Protein AF-0000000079771170 (afdb_homodimer)

Foldseek 3Di:
DWFAQWDWDKDKDWDAEPQVHQKIKIKMKTATDGDPDQLPWKWKDWFLDIGTWDADRVRRMIMDMDMDGLVVDAFDKTKIFMAGPVLVVVSVVCVVVVHGSVPGDGNDIDMDGDHGYDDDPPCPPVNVVVVVVVVVVVVVVVVVVVVPPPPPPPPPPPDDDDDDPPPPD/DWFAQWDWDKDKDWDAECQVHQKIKIKMKTATDGDPDQLPWKWKDWFLDIWTWDADRVRRMIMDMDMDGLVVDAFDKTKIFMAGPVLVVVSVVCVVVVHGSVPGDGNDIDMDGDHGYDDDPPCPPVNVVVVVVVVVVVVVVVVVVVVPPPPPPPDDDPDDDDDDDPPPD

Nearest PDB structures (foldseek):
  8b5l-assembly1_K  TM=7.580E-01  e=1.493E-13  Oryctolagus cuniculus
  8b6l-assembly1_H  TM=8.144E-01  e=1.435E-12  Homo sapiens
  4xed-assembly1_A  TM=4.517E-01  e=4.209E-02  Thermoplasmatales archaeon SCGC AB-540-F20
  6weq-assembly2_K  TM=5.130E-01  e=6.363E-01  Mus musculus
  6s6z-assembly1_A  TM=4.550E-01  e=1.255E+00  Thermotoga maritima MSB8

Secondary structure (DSSP, 8-state):
----S-EEEEEEEE--B-SS-SEEEEEEEEEEE-SSS----EEEEETTEEEEEEEETTTTEEEEEEEEEGGGS-SEEEEEEEE-HHHHHHHHHHHHTT--GGGSPPSEEEEEEE---B---SS-HHHHHHHHHHHHHHHHHHHHHHHS----------S----------/----S-EEEEEEEE--B-SS-SEEEEEEEEEEE-SSS----EEEEETTEEEEEEEETTTTEEEEEEEEEGGGS-SEEEEEEEE-HHHHHHHHHHHHTT--GGGSPPSEEEEEEE---B---SS-HHHHHHHHHHHHHHHHHHHHHHHS----------S----------

Organism: Taenia asiatica (NCBI:txid60517)

Sequence (338 aa):
YGCDNPTVQSRYYTSTDSLLSSKTVFIVEGRATCKNDELSELYAVLGDKIVPASRNLETDEFQVTFSDDHKKLPKGYYSIRFYDDMGYLSLRKAQSQGQSLDGVKSVFTVDVYHPGVWFSPLIHSETVALLAAALIGFGAVLTKNNHFERPYRCVEPSRCGQNLFALCVYGCDNPTVQSRYYTSTDSLLSSKTVFIVEGRATCKNDELSELYAVLGDKIVPASRNLETDEFQVTFSDDHKKLPKGYYSIRFYDDMGYLSLRKAQSQGQSLDGVKSVFTVDVYHPGVWFSPLIHSETVALLAAALIGFGAVLTKNNHFERPYRCVEPSRCGQNLFALCV

Solvent-accessible surface area (backbone atoms only — not comparable to full-atom values): 19991 Å² total; per-residue (Å²): 133,79,56,74,73,50,55,71,48,63,47,73,48,64,56,38,64,43,76,89,36,72,50,32,42,39,38,42,37,38,36,50,45,33,94,90,33,78,72,74,51,41,33,34,32,53,85,92,44,78,43,74,32,49,65,38,82,88,76,31,30,38,36,37,78,47,74,43,46,42,85,79,57,54,56,44,80,44,66,40,34,28,22,39,68,66,41,44,52,52,44,52,53,29,55,74,70,72,43,72,62,84,78,60,76,58,45,49,72,47,79,42,62,35,89,34,68,49,83,62,71,86,62,43,68,64,52,51,51,50,49,49,51,51,48,53,52,50,49,56,54,54,58,57,59,61,67,64,67,62,78,74,72,73,66,76,80,65,81,84,75,89,87,83,83,76,75,84,120,132,78,57,74,72,48,55,71,49,64,47,73,48,64,55,37,65,44,77,87,35,72,51,33,40,39,37,41,39,38,36,50,45,32,95,90,33,77,72,74,50,41,33,34,32,53,86,89,46,77,42,73,32,48,65,39,82,88,75,31,29,39,36,37,76,48,74,44,47,42,85,78,57,54,56,44,80,42,66,38,34,27,21,38,67,65,41,46,54,53,46,52,53,29,54,75,69,71,44,70,62,82,78,58,76,56,44,47,71,48,77,42,60,35,89,33,66,49,83,61,72,86,61,42,67,64,54,49,49,50,48,49,50,50,49,53,53,50,49,56,54,54,58,56,58,62,68,66,67,65,80,77,76,76,70,77,77,69,81,85,79,87,93,82,79,79,78,83,118

Structure (mmCIF, N/CA/C/O backbone):
data_AF-0000000079771170-model_v1
#
loop_
_entity.id
_entity.type
_entity.pdbx_description
1 polymer 'Translocon-associated protein subunit delta'
#
loop_
_atom_site.group_PDB
_atom_site.id
_atom_site.type_symbol
_atom_site.label_atom_id
_atom_site.label_alt_id
_atom_site.label_comp_id
_atom_site.label_asym_id
_atom_site.label_entity_id
_atom_site.label_seq_id
_atom_site.pdbx_PDB_ins_code
_atom_site.Cartn_x
_atom_site.Cartn_y
_atom_site.Cartn_z
_atom_site.occupancy
_atom_site.B_iso_or_equiv
_atom_site.auth_seq_id
_atom_site.auth_comp_id
_atom_site.auth_asym_id
_atom_site.auth_atom_id
_atom_site.pdbx_PDB_model_num
ATOM 1 N N . TYR A 1 1 ? 10.922 -29.766 1.788 1 58.25 1 TYR A N 1
ATOM 2 C CA . TYR A 1 1 ? 9.742 -29.516 0.964 1 58.25 1 TYR A CA 1
ATOM 3 C C . TYR A 1 1 ? 9.43 -28.031 0.901 1 58.25 1 TYR A C 1
ATOM 5 O O . TYR A 1 1 ? 9.68 -27.281 1.856 1 58.25 1 TYR A O 1
ATOM 13 N N . GLY A 1 2 ? 9.492 -27.359 -0.333 1 65.69 2 GLY A N 1
ATOM 14 C CA . GLY A 1 2 ? 9.227 -25.953 -0.538 1 65.69 2 GLY A CA 1
ATOM 15 C C . GLY A 1 2 ? 7.766 -25.578 -0.354 1 65.69 2 GLY A C 1
ATOM 16 O O . GLY A 1 2 ? 6.895 -26.453 -0.369 1 65.69 2 GLY A O 1
ATOM 17 N N . CYS A 1 3 ? 7.406 -24.547 0.384 1 75.75 3 CYS A N 1
ATOM 18 C CA . CYS A 1 3 ? 6.059 -24.016 0.547 1 75.75 3 CYS A CA 1
ATOM 19 C C . CYS A 1 3 ? 5.477 -23.578 -0.792 1 75.75 3 CYS A C 1
ATOM 21 O O . CYS A 1 3 ? 6.09 -22.781 -1.511 1 75.75 3 CYS A O 1
ATOM 23 N N . ASP A 1 4 ? 4.352 -24.438 -1.119 1 79.62 4 ASP A N 1
ATOM 24 C CA . ASP A 1 4 ? 3.645 -24.016 -2.322 1 79.62 4 ASP A CA 1
ATOM 25 C C . ASP A 1 4 ? 2.408 -23.188 -1.97 1 79.62 4 ASP A C 1
ATOM 27 O O . ASP A 1 4 ? 1.64 -23.562 -1.082 1 79.62 4 ASP A O 1
ATOM 31 N N . ASN A 1 5 ? 2.234 -22.062 -2.492 1 82.25 5 ASN A N 1
ATOM 32 C CA . ASN A 1 5 ? 1.083 -21.172 -2.434 1 82.25 5 ASN A CA 1
ATOM 33 C C . ASN A 1 5 ? 0.763 -20.766 -0.999 1 82.25 5 ASN A C 1
ATOM 35 O O . ASN A 1 5 ? -0.29 -21.125 -0.467 1 82.25 5 ASN A O 1
ATOM 39 N N . PRO A 1 6 ? 1.599 -20.141 -0.274 1 90.88 6 PRO A N 1
ATOM 40 C CA . PRO A 1 6 ? 1.323 -19.688 1.092 1 90.88 6 PRO A CA 1
ATOM 41 C C . PRO A 1 6 ? 0.197 -18.672 1.158 1 90.88 6 PRO A C 1
ATOM 43 O O . PRO A 1 6 ? -0.099 -18 0.16 1 90.88 6 PRO A O 1
ATOM 46 N N . THR A 1 7 ? -0.518 -18.75 2.301 1 90.25 7 THR A N 1
ATOM 47 C CA . THR A 1 7 ? -1.437 -17.656 2.6 1 90.25 7 THR A CA 1
ATOM 48 C C . THR A 1 7 ? -0.683 -16.453 3.17 1 90.25 7 THR A C 1
ATOM 50 O O . THR A 1 7 ? -0.057 -16.547 4.227 1 90.25 7 THR A O 1
ATOM 53 N N . VAL A 1 8 ? -0.778 -15.352 2.357 1 93.44 8 VAL A N 1
ATOM 54 C CA . VAL A 1 8 ? 0.067 -14.227 2.742 1 93.44 8 VAL A CA 1
ATOM 55 C C . VAL A 1 8 ? -0.794 -12.984 2.957 1 93.44 8 VAL A C 1
ATOM 57 O O . VAL A 1 8 ? -1.686 -12.695 2.156 1 93.44 8 VAL A O 1
ATOM 60 N N . GLN A 1 9 ? -0.657 -12.359 4.137 1 95.12 9 GLN A N 1
ATOM 61 C CA . GLN A 1 9 ? -1.136 -11.016 4.422 1 95.12 9 GLN A CA 1
ATOM 62 C C . GLN A 1 9 ? 0.028 -10.047 4.633 1 95.12 9 GLN A C 1
ATOM 64 O O . GLN A 1 9 ? 0.87 -10.266 5.508 1 95.12 9 GLN A O 1
ATOM 69 N N . SER A 1 10 ? -0.009 -8.984 3.748 1 96.56 10 SER A N 1
ATOM 70 C CA . SER A 1 10 ? 1.177 -8.141 3.836 1 96.56 10 SER A CA 1
ATOM 71 C C . SER A 1 10 ? 0.816 -6.668 3.689 1 96.56 10 SER A C 1
ATOM 73 O O . SER A 1 10 ? -0.289 -6.332 3.258 1 96.56 10 SER A O 1
ATOM 75 N N . ARG A 1 11 ? 1.66 -5.824 4.129 1 96.81 11 ARG A N 1
ATOM 76 C CA . ARG A 1 11 ? 1.663 -4.379 3.953 1 96.81 11 ARG A CA 1
ATOM 77 C C . ARG A 1 11 ? 3.068 -3.865 3.66 1 96.81 11 ARG A C 1
ATOM 79 O O . ARG A 1 11 ? 4.051 -4.586 3.848 1 96.81 11 ARG A O 1
ATOM 86 N N . TYR A 1 12 ? 3.105 -2.715 3.143 1 97.62 12 TYR A N 1
ATOM 87 C CA . TYR A 1 12 ? 4.426 -2.166 2.859 1 97.62 12 TYR A CA 1
ATOM 88 C C . TYR A 1 12 ? 4.484 -0.68 3.193 1 97.62 12 TYR A C 1
ATOM 90 O O . TYR A 1 12 ? 3.445 -0.029 3.334 1 97.62 12 TYR A O 1
ATOM 98 N N . TYR A 1 13 ? 5.754 -0.243 3.404 1 96.56 13 TYR A N 1
ATOM 99 C CA . TYR A 1 13 ? 6.105 1.156 3.623 1 96.56 13 TYR A CA 1
ATOM 100 C C . TYR A 1 13 ? 7.301 1.561 2.77 1 96.56 13 TYR A C 1
ATOM 102 O O . TYR A 1 13 ? 8.25 0.79 2.617 1 96.56 13 TYR A O 1
ATOM 110 N N . THR A 1 14 ? 7.125 2.76 2.137 1 97.44 14 THR A N 1
ATOM 111 C CA . THR A 1 14 ? 8.25 3.332 1.401 1 97.44 14 THR A CA 1
ATOM 112 C C . THR A 1 14 ? 8.57 4.734 1.906 1 97.44 14 THR A C 1
ATOM 114 O O . THR A 1 14 ? 7.66 5.504 2.236 1 97.44 14 THR A O 1
ATOM 117 N N . SER A 1 15 ? 9.891 5.023 1.999 1 96.69 15 SER A N 1
ATOM 118 C CA . SER A 1 15 ? 10.273 6.355 2.453 1 96.69 15 SER A CA 1
ATOM 119 C C . SER A 1 15 ? 10.195 7.367 1.315 1 96.69 15 SER A C 1
ATOM 121 O O . SER A 1 15 ? 10.57 7.062 0.181 1 96.69 15 SER A O 1
ATOM 123 N N . THR A 1 16 ? 9.758 8.586 1.612 1 94.06 16 THR A N 1
ATOM 124 C CA . THR A 1 16 ? 9.57 9.594 0.574 1 94.06 16 THR A CA 1
ATOM 125 C C . THR A 1 16 ? 10.367 10.859 0.893 1 94.06 16 THR A C 1
ATOM 127 O O . THR A 1 16 ? 10.445 11.773 0.073 1 94.06 16 THR A O 1
ATOM 130 N N . ASP A 1 17 ? 10.906 10.914 2.098 1 88.81 17 ASP A N 1
ATOM 131 C CA . ASP A 1 17 ? 11.656 12.102 2.502 1 88.81 17 ASP A CA 1
ATOM 132 C C . ASP A 1 17 ? 13.141 11.945 2.188 1 88.81 17 ASP A C 1
ATOM 134 O O . ASP A 1 17 ? 13.734 10.898 2.453 1 88.81 17 ASP A O 1
ATOM 138 N N . SER A 1 18 ? 13.734 13.039 1.773 1 88.12 18 SER A N 1
ATOM 139 C CA . SER A 1 18 ? 15.156 13.008 1.437 1 88.12 18 SER A CA 1
ATOM 140 C C . SER A 1 18 ? 15.969 13.875 2.385 1 88.12 18 SER A C 1
ATOM 142 O O . SER A 1 18 ? 17.188 14.008 2.227 1 88.12 18 SER A O 1
ATOM 144 N N . LEU A 1 19 ? 15.297 14.461 3.283 1 82.88 19 LEU A N 1
ATOM 145 C CA . LEU A 1 19 ? 15.977 15.414 4.152 1 82.88 19 LEU A CA 1
ATOM 146 C C . LEU A 1 19 ? 16.922 14.695 5.117 1 82.88 19 LEU A C 1
ATOM 148 O O . LEU A 1 19 ? 18.016 15.18 5.391 1 82.88 19 LEU A O 1
ATOM 152 N N . LEU A 1 20 ? 16.484 13.633 5.609 1 82.69 20 LEU A N 1
ATOM 153 C CA . LEU A 1 20 ? 17.203 12.969 6.691 1 82.69 20 LEU A CA 1
ATOM 154 C C . LEU A 1 20 ? 18.047 11.812 6.156 1 82.69 20 LEU A C 1
ATOM 156 O O . LEU A 1 20 ? 18.875 11.258 6.883 1 82.69 20 LEU A O 1
ATOM 160 N N . SER A 1 21 ? 17.922 11.5 4.969 1 89.12 21 SER A N 1
ATOM 161 C CA . SER A 1 21 ? 18.672 10.359 4.445 1 89.12 21 SER A CA 1
ATOM 162 C C . SER A 1 21 ? 18.797 10.43 2.93 1 89.12 21 SER A C 1
ATOM 164 O O . SER A 1 21 ? 17.953 11.031 2.256 1 89.12 21 SER A O 1
ATOM 166 N N . SER A 1 22 ? 19.859 9.914 2.441 1 92.69 22 SER A N 1
ATOM 167 C CA . SER A 1 22 ? 20.078 9.828 1 1 92.69 22 SER A CA 1
ATOM 168 C C . SER A 1 22 ? 19.562 8.508 0.442 1 92.69 22 SER A C 1
ATOM 170 O O . SER A 1 22 ? 19.578 8.281 -0.77 1 92.69 22 SER A O 1
ATOM 172 N N . LYS A 1 23 ? 19.125 7.746 1.378 1 96.12 23 LYS A N 1
ATOM 173 C CA . LYS A 1 23 ? 18.688 6.414 0.968 1 96.12 23 LYS A CA 1
ATOM 174 C C . LYS A 1 23 ? 17.156 6.305 0.986 1 96.12 23 LYS A C 1
ATOM 176 O O . LYS A 1 23 ? 16.5 6.922 1.821 1 96.12 23 LYS A O 1
ATOM 181 N N . THR A 1 24 ? 16.641 5.59 -0 1 96.88 24 THR A N 1
ATOM 182 C CA . THR A 1 24 ? 15.242 5.164 0.016 1 96.88 24 THR A CA 1
ATOM 183 C C . THR A 1 24 ? 15.102 3.795 0.679 1 96.88 24 THR A C 1
ATOM 185 O O . THR A 1 24 ? 15.875 2.879 0.393 1 96.88 24 THR A O 1
ATOM 188 N N . VAL A 1 25 ? 14.125 3.701 1.534 1 97.56 25 VAL A N 1
ATOM 189 C CA . VAL A 1 25 ? 13.93 2.475 2.301 1 97.56 25 VAL A CA 1
ATOM 190 C C . VAL A 1 25 ? 12.562 1.879 1.972 1 97.56 25 VAL A C 1
ATOM 192 O O . VAL A 1 25 ? 11.555 2.588 1.968 1 97.56 25 VAL A O 1
ATOM 195 N N . PHE A 1 26 ? 12.539 0.592 1.615 1 98.5 26 PHE A N 1
ATOM 196 C CA . PHE A 1 26 ? 11.32 -0.202 1.508 1 98.5 26 PHE A CA 1
ATOM 197 C C . PHE A 1 26 ? 11.211 -1.186 2.666 1 98.5 26 PHE A C 1
ATOM 199 O O . PHE A 1 26 ? 12.156 -1.923 2.953 1 98.5 26 PHE A O 1
ATOM 206 N N . ILE A 1 27 ? 10.117 -1.179 3.289 1 98.62 27 ILE A N 1
ATOM 207 C CA . ILE A 1 27 ? 9.836 -2.168 4.324 1 98.62 27 ILE A CA 1
ATOM 208 C C . ILE A 1 27 ? 8.578 -2.957 3.953 1 98.62 27 ILE A C 1
ATOM 210 O O . ILE A 1 27 ? 7.531 -2.373 3.676 1 98.62 27 ILE A O 1
ATOM 214 N N . VAL A 1 28 ? 8.711 -4.258 3.883 1 98.44 28 VAL A N 1
ATOM 215 C CA . VAL A 1 28 ? 7.566 -5.145 3.689 1 98.44 28 VAL A CA 1
ATOM 216 C C . VAL A 1 28 ? 7.395 -6.039 4.918 1 98.44 28 VAL A C 1
ATOM 218 O O . VAL A 1 28 ? 8.359 -6.641 5.398 1 98.44 28 VAL A O 1
ATOM 221 N N . GLU A 1 29 ? 6.238 -6.086 5.418 1 98 29 GLU A N 1
ATOM 222 C CA . GLU A 1 29 ? 5.941 -6.922 6.574 1 98 29 GLU A CA 1
ATOM 223 C C . GLU A 1 29 ? 4.582 -7.602 6.43 1 98 29 GLU A C 1
ATOM 225 O O . GLU A 1 29 ? 3.75 -7.172 5.625 1 98 29 GLU A O 1
ATOM 230 N N . GLY A 1 30 ? 4.5 -8.703 7.312 1 96.75 30 GLY A N 1
ATOM 231 C CA . GLY A 1 30 ? 3.248 -9.438 7.238 1 96.75 30 GLY A CA 1
ATOM 232 C C . GLY A 1 30 ? 3.318 -10.805 7.895 1 96.75 30 GLY A C 1
ATOM 233 O O . GLY A 1 30 ? 4.152 -11.039 8.773 1 96.75 30 GLY A O 1
ATOM 234 N N . ARG A 1 31 ? 2.334 -11.594 7.492 1 94.5 31 ARG A N 1
ATOM 235 C CA . ARG A 1 31 ? 2.24 -12.977 7.941 1 94.5 31 ARG A CA 1
ATOM 236 C C . ARG A 1 31 ? 2.168 -13.938 6.758 1 94.5 31 ARG A C 1
ATOM 238 O O . ARG A 1 31 ? 1.485 -13.656 5.77 1 94.5 31 ARG A O 1
ATOM 245 N N . ALA A 1 32 ? 2.932 -14.93 6.906 1 93.88 32 ALA A N 1
ATOM 246 C CA . ALA A 1 32 ? 2.924 -15.953 5.863 1 93.88 32 ALA A CA 1
ATOM 247 C C . ALA A 1 32 ? 2.84 -17.344 6.473 1 93.88 32 ALA A C 1
ATOM 249 O O . ALA A 1 32 ? 3.656 -17.719 7.32 1 93.88 32 ALA A O 1
ATOM 250 N N . THR A 1 33 ? 1.812 -18.078 5.992 1 91 33 THR A N 1
ATOM 251 C CA . THR A 1 33 ? 1.623 -19.438 6.484 1 91 33 THR A CA 1
ATOM 252 C C . THR A 1 33 ? 1.519 -20.422 5.32 1 91 33 THR A C 1
ATOM 254 O O . THR A 1 33 ? 0.988 -20.078 4.262 1 91 33 THR A O 1
ATOM 257 N N . CYS A 1 34 ? 2.117 -21.562 5.609 1 85.06 34 CYS A N 1
ATOM 258 C CA . CYS A 1 34 ? 2.055 -22.625 4.617 1 85.06 34 CYS A CA 1
ATOM 259 C C . CYS A 1 34 ? 1.41 -23.875 5.203 1 85.06 34 CYS A C 1
ATOM 261 O O . CYS A 1 34 ? 1.618 -24.203 6.375 1 85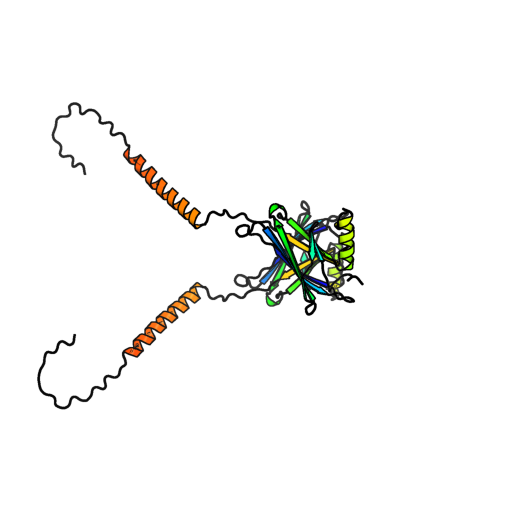.06 34 CYS A O 1
ATOM 263 N N . LYS A 1 35 ? 0.444 -24.562 4.484 1 77.38 35 LYS A N 1
ATOM 264 C CA . LYS A 1 35 ? -0.317 -25.703 4.953 1 77.38 35 LYS A CA 1
ATOM 265 C C . LYS A 1 35 ? 0.611 -26.828 5.414 1 77.38 35 LYS A C 1
ATOM 267 O O . LYS A 1 35 ? 0.38 -27.438 6.457 1 77.38 35 LYS A O 1
ATOM 272 N N . ASN A 1 36 ? 1.512 -27.234 4.676 1 71.44 36 ASN A N 1
ATOM 273 C CA . ASN A 1 36 ? 2.268 -28.438 4.969 1 71.44 36 ASN A CA 1
ATOM 274 C C . ASN A 1 36 ? 3.65 -28.125 5.527 1 71.44 36 ASN A C 1
ATOM 276 O O . ASN A 1 36 ? 4.383 -29.016 5.945 1 71.44 36 ASN A O 1
ATOM 280 N N . ASP A 1 37 ? 4 -26.859 5.449 1 68.62 37 ASP A N 1
ATOM 281 C CA . ASP A 1 37 ? 5.371 -26.531 5.844 1 68.62 37 ASP A CA 1
ATOM 282 C C . ASP A 1 37 ? 5.457 -25.141 6.445 1 68.62 37 ASP A C 1
ATOM 284 O O . ASP A 1 37 ? 4.57 -24.312 6.227 1 68.62 37 ASP A O 1
ATOM 288 N N . GLU A 1 38 ? 6.375 -25.141 7.43 1 73.31 38 GLU A N 1
ATOM 289 C CA . GLU A 1 38 ? 6.66 -23.812 7.973 1 73.31 38 GLU A CA 1
ATOM 290 C C . GLU A 1 38 ? 7.652 -23.062 7.09 1 73.31 38 GLU A C 1
ATOM 292 O O . GLU A 1 38 ? 8.602 -23.641 6.574 1 73.31 38 GLU A O 1
ATOM 297 N N . LEU A 1 39 ? 7.18 -21.938 6.66 1 83.5 39 LEU A N 1
ATOM 298 C CA . LEU A 1 39 ? 8.133 -21.047 6.008 1 83.5 39 LEU A CA 1
ATOM 299 C C . LEU A 1 39 ? 9.141 -20.5 7.016 1 83.5 39 LEU A C 1
ATOM 301 O O . LEU A 1 39 ? 9.047 -19.344 7.43 1 83.5 39 LEU A O 1
ATOM 305 N N . SER A 1 40 ? 10.086 -21.438 7.445 1 84.25 40 SER A N 1
ATOM 306 C CA . SER A 1 40 ? 11.016 -21.109 8.516 1 84.25 40 SER A CA 1
ATOM 307 C C . SER A 1 40 ? 11.984 -20 8.086 1 84.25 40 SER A C 1
ATOM 309 O O . SER A 1 40 ? 12.312 -19.125 8.875 1 84.25 40 SER A O 1
ATOM 311 N N . GLU A 1 41 ? 12.453 -20.156 6.871 1 91.38 41 GLU A N 1
ATOM 312 C CA . GLU A 1 41 ? 13.344 -19.141 6.344 1 91.38 41 GLU A CA 1
ATOM 313 C C . GLU A 1 41 ? 12.766 -18.5 5.078 1 91.38 41 GLU A C 1
ATOM 315 O O . GLU A 1 41 ? 12.172 -19.188 4.25 1 91.38 41 GLU A O 1
ATOM 320 N N . LEU A 1 42 ? 12.953 -17.266 5.102 1 95.25 42 LEU A N 1
ATOM 321 C CA . LEU A 1 42 ? 12.484 -16.5 3.943 1 95.25 42 LEU A CA 1
ATOM 322 C C . LEU A 1 42 ? 13.562 -15.555 3.439 1 95.25 42 LEU A C 1
ATOM 324 O O . LEU A 1 42 ? 14.281 -14.953 4.234 1 95.25 42 LEU A O 1
ATOM 328 N N . TYR A 1 43 ? 13.641 -15.539 2.119 1 97.25 43 TYR A N 1
ATOM 329 C CA . TYR A 1 43 ? 14.539 -14.617 1.429 1 97.25 43 TYR A CA 1
ATOM 330 C C . TYR A 1 43 ? 13.773 -13.766 0.417 1 97.25 43 TYR A C 1
ATOM 332 O O . TYR A 1 43 ? 12.891 -14.266 -0.283 1 97.25 43 TYR A O 1
ATOM 340 N N . ALA A 1 44 ? 14.102 -12.508 0.364 1 98.5 44 ALA A N 1
ATOM 341 C CA . ALA A 1 44 ? 13.43 -11.594 -0.552 1 98.5 44 ALA A CA 1
ATOM 342 C C . ALA A 1 44 ? 14.391 -11.047 -1.602 1 98.5 44 ALA A C 1
ATOM 344 O O . ALA A 1 44 ? 15.578 -10.852 -1.32 1 98.5 44 ALA A O 1
ATOM 345 N N . VAL A 1 45 ? 13.836 -10.875 -2.781 1 98.44 45 VAL A N 1
ATOM 346 C CA . VAL A 1 45 ? 14.648 -10.391 -3.895 1 98.44 45 VAL A CA 1
ATOM 347 C C . VAL A 1 45 ? 14.008 -9.133 -4.488 1 98.44 45 VAL A C 1
ATOM 349 O O . VAL A 1 45 ? 12.812 -9.125 -4.801 1 98.44 45 VAL A O 1
ATOM 352 N N . LEU A 1 46 ? 14.711 -8.07 -4.621 1 97.62 46 LEU A N 1
ATOM 353 C CA . LEU A 1 46 ? 14.391 -6.867 -5.383 1 97.62 46 LEU A CA 1
ATOM 354 C C . LEU A 1 46 ? 15.484 -6.574 -6.41 1 97.62 46 LEU A C 1
ATOM 356 O O . LEU A 1 46 ? 16.594 -6.203 -6.051 1 97.62 46 LEU A O 1
ATOM 360 N N . GLY A 1 47 ? 15.008 -6.738 -7.656 1 93 47 GLY A N 1
ATOM 361 C CA . GLY A 1 47 ? 16.047 -6.645 -8.664 1 93 47 GLY A CA 1
ATOM 362 C C . GLY A 1 47 ? 17.078 -7.754 -8.555 1 93 47 GLY A C 1
ATOM 363 O O . GLY A 1 47 ? 16.734 -8.938 -8.617 1 93 47 GLY A O 1
ATOM 364 N N . ASP A 1 48 ? 18.25 -7.406 -8.359 1 91.31 48 ASP A N 1
ATOM 365 C CA . ASP A 1 48 ? 19.328 -8.391 -8.25 1 91.31 48 ASP A CA 1
ATOM 366 C C . ASP A 1 48 ? 19.812 -8.516 -6.805 1 91.31 48 ASP A C 1
ATOM 368 O O . ASP A 1 48 ? 20.812 -9.195 -6.535 1 91.31 48 ASP A O 1
ATOM 372 N N . LYS A 1 49 ? 19.156 -7.895 -5.898 1 95.44 49 LYS A N 1
ATOM 373 C CA . LYS A 1 49 ? 19.547 -7.93 -4.492 1 95.44 49 LYS A CA 1
ATOM 374 C C . LYS A 1 49 ? 18.75 -8.984 -3.729 1 95.44 49 LYS A C 1
ATOM 376 O O . LYS A 1 49 ? 17.531 -9.023 -3.805 1 95.44 49 LYS A O 1
ATOM 381 N N . ILE A 1 50 ? 19.453 -9.836 -3.104 1 97.31 50 ILE A N 1
ATOM 382 C CA . ILE A 1 50 ? 18.859 -10.867 -2.258 1 97.31 50 ILE A CA 1
ATOM 383 C C . ILE A 1 50 ? 19.047 -10.492 -0.788 1 97.31 50 ILE A C 1
ATOM 385 O O . ILE A 1 50 ? 20.172 -10.258 -0.338 1 97.31 50 ILE A O 1
ATOM 389 N N . VAL A 1 51 ? 17.922 -10.398 -0.006 1 98.25 51 VAL A N 1
ATOM 390 C CA . VAL A 1 51 ? 17.969 -10.039 1.407 1 98.25 51 VAL A CA 1
ATOM 391 C C . VAL A 1 51 ? 17.172 -11.055 2.227 1 98.25 51 VAL A C 1
ATOM 393 O O . VAL A 1 51 ? 16.047 -11.391 1.883 1 98.25 51 VAL A O 1
ATOM 396 N N . PRO A 1 52 ? 17.812 -11.586 3.271 1 97.88 52 PRO A N 1
ATOM 397 C CA . PRO A 1 52 ? 17.031 -12.461 4.141 1 97.88 52 PRO A CA 1
ATOM 398 C C . PRO A 1 52 ? 15.914 -11.719 4.883 1 97.88 52 PRO A C 1
ATOM 400 O O . PRO A 1 52 ? 16.125 -10.586 5.328 1 97.88 52 PRO A O 1
ATOM 403 N N . ALA A 1 53 ? 14.789 -12.312 4.969 1 97.94 53 ALA A N 1
ATOM 404 C CA . ALA A 1 53 ? 13.672 -11.734 5.719 1 97.94 53 ALA A CA 1
ATOM 405 C C . ALA A 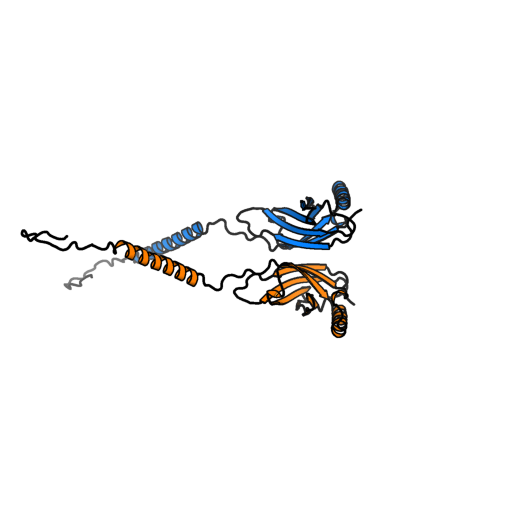1 53 ? 13.688 -12.211 7.168 1 97.94 53 ALA A C 1
ATOM 407 O O . ALA A 1 53 ? 13.961 -13.375 7.445 1 97.94 53 ALA A O 1
ATOM 408 N N . SER A 1 54 ? 13.438 -11.281 8.078 1 97.25 54 SER A N 1
ATOM 409 C CA . SER A 1 54 ? 13.242 -11.672 9.469 1 97.25 54 SER A CA 1
ATOM 410 C C . SER A 1 54 ? 11.945 -12.461 9.641 1 97.25 54 SER A C 1
ATOM 412 O O . SER A 1 54 ? 10.922 -12.125 9.047 1 97.25 54 SER A O 1
ATOM 414 N N . ARG A 1 55 ? 12.094 -13.523 10.508 1 95.12 55 ARG A N 1
ATOM 415 C CA . ARG A 1 55 ? 10.938 -14.383 10.727 1 95.12 55 ARG A CA 1
ATOM 416 C C . ARG A 1 55 ? 10.664 -14.562 12.211 1 95.12 55 ARG A C 1
ATOM 418 O O . ARG A 1 55 ? 11.586 -14.734 13.008 1 95.12 55 ARG A O 1
ATOM 425 N N . ASN A 1 56 ? 9.453 -14.43 12.516 1 94.56 56 ASN A N 1
ATOM 426 C CA . ASN A 1 56 ? 8.953 -14.883 13.805 1 94.56 56 ASN A CA 1
ATOM 427 C C . ASN A 1 56 ? 8.109 -16.156 13.672 1 94.56 56 ASN A C 1
ATOM 429 O O . ASN A 1 56 ? 6.941 -16.078 13.273 1 94.56 56 ASN A O 1
ATOM 433 N N . LEU A 1 57 ? 8.648 -17.234 14.109 1 89.62 57 LEU A N 1
ATOM 434 C CA . LEU A 1 57 ? 8.016 -18.531 13.844 1 89.62 57 LEU A CA 1
ATOM 435 C C . LEU A 1 57 ? 6.832 -18.75 14.773 1 89.62 57 LEU A C 1
ATOM 437 O O . LEU A 1 57 ? 5.957 -19.578 14.477 1 89.62 57 LEU A O 1
ATOM 441 N N . GLU A 1 58 ? 6.824 -18.062 15.852 1 90.38 58 GLU A N 1
ATOM 442 C CA . GLU A 1 58 ? 5.707 -18.188 16.781 1 90.38 58 GLU A CA 1
ATOM 443 C C . GLU A 1 58 ? 4.441 -17.547 16.219 1 90.38 58 GLU A C 1
ATOM 445 O O . GLU A 1 58 ? 3.346 -18.094 16.359 1 90.38 58 GLU A O 1
ATOM 450 N N . THR A 1 59 ? 4.551 -16.422 15.539 1 92 59 THR A N 1
ATOM 451 C CA . THR A 1 59 ? 3.396 -15.688 15.047 1 92 59 THR A CA 1
ATOM 452 C C . THR A 1 59 ? 3.307 -15.773 13.523 1 92 59 THR A C 1
ATOM 454 O O . THR A 1 59 ? 2.408 -15.195 12.914 1 92 59 THR A O 1
ATOM 457 N N . ASP A 1 60 ? 4.277 -16.438 12.891 1 92.56 60 ASP A N 1
ATOM 458 C CA . ASP A 1 60 ? 4.371 -16.594 11.445 1 92.56 60 ASP A CA 1
ATOM 459 C C . ASP A 1 60 ? 4.582 -15.258 10.75 1 92.56 60 ASP A C 1
ATOM 461 O O . ASP A 1 60 ? 4.188 -15.078 9.594 1 92.56 60 ASP A O 1
ATOM 465 N N . GLU A 1 61 ? 5.105 -14.289 11.398 1 95.75 61 GLU A N 1
ATOM 466 C CA . GLU A 1 61 ? 5.336 -12.961 10.852 1 95.75 61 GLU A CA 1
ATOM 467 C C . GLU A 1 61 ? 6.688 -12.883 10.148 1 95.75 61 GLU A C 1
ATOM 469 O O . GLU A 1 61 ? 7.625 -13.594 10.508 1 95.75 61 GLU A O 1
ATOM 474 N N . PHE A 1 62 ? 6.676 -12.062 9.156 1 97.25 62 PHE A N 1
ATOM 475 C CA . PHE A 1 62 ? 7.938 -11.805 8.469 1 97.25 62 PHE A CA 1
ATOM 476 C C . PHE A 1 62 ? 8.141 -10.312 8.234 1 97.25 62 PHE A C 1
ATOM 478 O O . PHE A 1 62 ? 7.184 -9.539 8.297 1 97.25 62 PHE A O 1
ATOM 485 N N . GLN A 1 63 ? 9.352 -9.852 8.008 1 98 63 GLN A N 1
ATOM 486 C CA . GLN A 1 63 ? 9.695 -8.477 7.656 1 98 63 GLN A CA 1
ATOM 487 C C . GLN A 1 63 ? 10.984 -8.422 6.844 1 98 63 GLN A C 1
ATOM 489 O O . GLN A 1 63 ? 11.938 -9.156 7.125 1 98 63 GLN A O 1
ATOM 494 N N . VAL A 1 64 ? 11 -7.605 5.914 1 98.69 64 VAL A N 1
ATOM 495 C CA . VAL A 1 64 ? 12.219 -7.398 5.133 1 98.69 64 VAL A CA 1
ATOM 496 C C . VAL A 1 64 ? 12.406 -5.91 4.859 1 98.69 64 VAL A C 1
ATOM 498 O O . VAL A 1 64 ? 11.438 -5.168 4.707 1 98.69 64 VAL A O 1
ATOM 501 N N . THR A 1 65 ? 13.625 -5.5 4.855 1 98.5 65 THR A N 1
ATOM 502 C CA . THR A 1 65 ? 13.977 -4.105 4.617 1 98.5 65 THR A CA 1
ATOM 503 C C . THR A 1 65 ? 14.977 -3.994 3.469 1 98.5 65 THR A C 1
ATOM 505 O O . THR A 1 65 ? 16.016 -4.668 3.467 1 98.5 65 THR A O 1
ATOM 508 N N . PHE A 1 66 ? 14.68 -3.242 2.492 1 98.44 66 PHE A N 1
ATOM 509 C CA . PHE A 1 66 ? 15.602 -2.873 1.421 1 98.44 66 PHE A CA 1
ATOM 510 C C . PHE A 1 66 ? 15.977 -1.398 1.51 1 98.44 66 PHE A C 1
ATOM 512 O O . PHE A 1 66 ? 15.125 -0.556 1.812 1 98.44 66 PHE A O 1
ATOM 519 N N . SER A 1 67 ? 17.219 -1.15 1.287 1 97.25 67 SER A N 1
ATOM 520 C CA . SER A 1 67 ? 17.688 0.229 1.246 1 97.25 67 SER A CA 1
ATOM 521 C C . SER A 1 67 ? 18.641 0.448 0.084 1 97.25 67 SER A C 1
ATOM 523 O O . SER A 1 67 ? 19.516 -0.388 -0.177 1 97.25 67 SER A O 1
ATOM 525 N N . ASP A 1 68 ? 18.469 1.494 -0.622 1 97.56 68 ASP A N 1
ATOM 526 C CA . ASP A 1 68 ? 19.344 1.866 -1.729 1 97.56 68 ASP A CA 1
ATOM 527 C C . ASP A 1 68 ? 19.328 3.375 -1.964 1 97.56 68 ASP A C 1
ATOM 529 O O . ASP A 1 68 ? 18.516 4.09 -1.373 1 97.56 68 ASP A O 1
ATOM 533 N N . ASP A 1 69 ? 20.219 3.797 -2.785 1 96.62 69 ASP A N 1
ATOM 534 C CA . ASP A 1 69 ? 20.234 5.219 -3.113 1 96.62 69 ASP A CA 1
ATOM 535 C C . ASP A 1 69 ? 18.922 5.645 -3.783 1 96.62 69 ASP A C 1
ATOM 537 O O . ASP A 1 69 ? 18.312 4.863 -4.516 1 96.62 69 ASP A O 1
ATOM 541 N N . HIS A 1 70 ? 18.562 6.941 -3.602 1 95.88 70 HIS A N 1
ATOM 542 C CA . HIS A 1 70 ? 17.328 7.477 -4.16 1 95.88 70 HIS A CA 1
ATOM 543 C C . HIS A 1 70 ? 17.266 7.254 -5.668 1 95.88 70 HIS A C 1
ATOM 545 O O . HIS A 1 70 ? 16.203 6.953 -6.211 1 95.88 70 HIS A O 1
ATOM 551 N N . LYS A 1 71 ? 18.422 7.391 -6.316 1 94.81 71 LYS A N 1
ATOM 552 C CA . LYS A 1 71 ? 18.469 7.273 -7.77 1 94.81 71 LYS A CA 1
ATOM 553 C C . LYS A 1 71 ? 18.203 5.84 -8.211 1 94.81 71 LYS A C 1
ATOM 555 O O . LYS A 1 71 ? 17.703 5.605 -9.32 1 94.81 71 LYS A O 1
ATOM 560 N N . LYS A 1 72 ? 18.469 4.938 -7.363 1 96.94 72 LYS A N 1
ATOM 561 C CA . LYS A 1 72 ? 18.328 3.527 -7.707 1 96.94 72 LYS A CA 1
ATOM 562 C C . LYS A 1 72 ? 16.922 3.02 -7.395 1 96.94 72 LYS A C 1
ATOM 564 O O . LYS A 1 72 ? 16.531 1.934 -7.836 1 96.94 72 LYS A O 1
ATOM 569 N N . LEU A 1 73 ? 16.172 3.744 -6.613 1 97.06 73 LEU A N 1
ATOM 570 C CA . LEU A 1 73 ? 14.789 3.418 -6.289 1 97.06 73 LEU A CA 1
ATOM 571 C C . LEU A 1 73 ? 13.867 4.598 -6.59 1 97.06 73 LEU A C 1
ATOM 573 O O . LEU A 1 73 ? 13.227 5.141 -5.684 1 97.06 73 LEU A O 1
ATOM 577 N N . PRO A 1 74 ? 13.797 4.875 -7.91 1 96.38 74 PRO A N 1
ATOM 578 C CA . PRO A 1 74 ? 12.906 5.98 -8.273 1 96.38 74 PRO A CA 1
ATOM 579 C C . PRO A 1 74 ? 11.43 5.617 -8.141 1 96.38 74 PRO A C 1
ATOM 581 O O . PRO A 1 74 ? 11.102 4.469 -7.836 1 96.38 74 PRO A O 1
ATOM 584 N N . LYS A 1 75 ? 10.625 6.676 -8.344 1 96.88 75 LYS A N 1
ATOM 585 C CA . LYS A 1 75 ? 9.18 6.453 -8.336 1 96.88 75 LYS A CA 1
ATOM 586 C C . LYS A 1 75 ? 8.797 5.301 -9.258 1 96.88 75 LYS A C 1
ATOM 588 O O . LYS A 1 75 ? 9.305 5.203 -10.38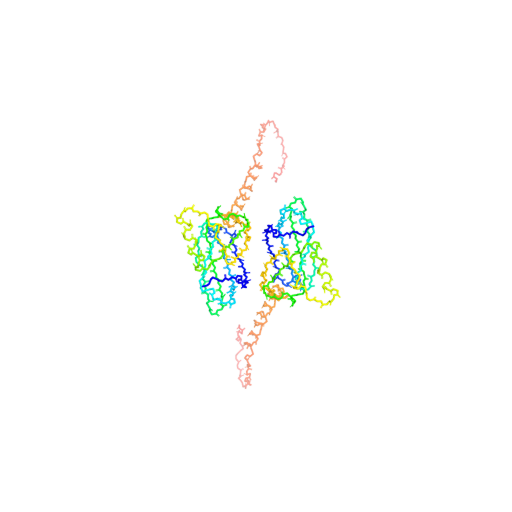3 1 96.88 75 LYS A O 1
ATOM 593 N N . GLY A 1 76 ? 7.859 4.5 -8.766 1 96.88 76 GLY A N 1
ATOM 594 C CA . GLY A 1 76 ? 7.422 3.422 -9.633 1 96.88 76 GLY A CA 1
ATOM 595 C C . GLY A 1 76 ? 6.855 2.236 -8.875 1 96.88 76 GLY A C 1
ATOM 596 O O . GLY A 1 76 ? 6.621 2.318 -7.672 1 96.88 76 GLY A O 1
ATOM 597 N N . TYR A 1 77 ? 6.527 1.127 -9.727 1 96.25 77 TYR A N 1
ATOM 598 C CA . TYR A 1 77 ? 6.035 -0.132 -9.18 1 96.25 77 TYR A CA 1
ATOM 599 C C . TYR A 1 77 ? 7.16 -1.153 -9.055 1 96.25 77 TYR A C 1
ATOM 601 O O . TYR A 1 77 ? 7.973 -1.304 -9.969 1 96.25 77 TYR A O 1
ATOM 609 N N . TYR A 1 78 ? 7.141 -1.776 -7.922 1 96.81 78 TYR A N 1
ATOM 610 C CA . TYR A 1 78 ? 8.164 -2.773 -7.633 1 96.81 78 TYR A CA 1
ATOM 611 C C . TYR A 1 78 ? 7.535 -4.094 -7.199 1 96.81 78 TYR A C 1
ATOM 613 O O . TYR A 1 78 ? 6.523 -4.102 -6.492 1 96.81 78 TYR A O 1
ATOM 621 N N . SER A 1 79 ? 8.141 -5.199 -7.656 1 95.25 79 SER A N 1
ATOM 622 C CA . SER A 1 79 ? 7.719 -6.523 -7.219 1 95.25 79 SER A CA 1
ATOM 623 C C . SER A 1 79 ? 8.781 -7.188 -6.352 1 95.25 79 SER A C 1
ATOM 625 O O . SER A 1 79 ? 9.891 -7.461 -6.816 1 95.25 79 SER A O 1
ATOM 627 N N . ILE A 1 80 ? 8.43 -7.359 -5.125 1 97.5 80 ILE A N 1
ATOM 628 C CA . ILE A 1 80 ? 9.328 -8.055 -4.211 1 97.5 80 ILE A CA 1
ATOM 629 C C . ILE A 1 80 ? 8.969 -9.539 -4.164 1 97.5 80 ILE A C 1
ATOM 631 O O . ILE A 1 80 ? 7.859 -9.906 -3.76 1 97.5 80 ILE A O 1
ATOM 635 N N . ARG A 1 81 ? 9.969 -10.391 -4.5 1 97.25 81 ARG A N 1
ATOM 636 C CA . ARG A 1 81 ? 9.742 -11.828 -4.594 1 97.25 81 ARG A CA 1
ATOM 637 C C . ARG A 1 81 ? 10.336 -12.555 -3.391 1 97.25 81 ARG A C 1
ATOM 639 O O . ARG A 1 81 ? 11.469 -12.281 -2.988 1 97.25 81 ARG A O 1
ATOM 646 N N . PHE A 1 82 ? 9.578 -13.461 -2.873 1 96.44 82 PHE A N 1
ATOM 647 C CA . PHE A 1 82 ? 10.016 -14.18 -1.679 1 96.44 82 PHE A CA 1
ATOM 648 C C . PHE A 1 82 ? 10.281 -15.648 -1.993 1 96.44 82 PHE A C 1
ATOM 650 O O . PHE A 1 82 ? 9.539 -16.266 -2.756 1 96.44 82 PHE A O 1
ATOM 657 N N . TYR A 1 83 ? 11.359 -16.109 -1.301 1 95.38 83 TYR A N 1
ATOM 658 C CA . TYR A 1 83 ? 11.828 -17.469 -1.574 1 95.38 83 TYR A CA 1
ATOM 659 C C . TYR A 1 83 ? 12.078 -18.234 -0.279 1 95.38 83 TYR A C 1
ATOM 661 O O . TYR A 1 83 ? 12.484 -17.641 0.726 1 95.38 83 TYR A O 1
ATOM 669 N N . ASP A 1 84 ? 11.852 -19.5 -0.386 1 93.5 84 ASP A N 1
ATOM 670 C CA . ASP A 1 84 ? 12.227 -20.375 0.719 1 93.5 84 ASP A CA 1
ATOM 671 C C . ASP A 1 84 ? 13.672 -20.859 0.568 1 93.5 84 ASP A C 1
ATOM 673 O O . ASP A 1 84 ? 14.422 -20.344 -0.261 1 93.5 84 ASP A O 1
ATOM 677 N N . ASP A 1 85 ? 14.109 -21.859 1.349 1 91.94 85 ASP A N 1
ATOM 678 C CA . ASP A 1 85 ? 15.484 -22.344 1.349 1 91.94 85 ASP A CA 1
ATOM 679 C C . ASP A 1 85 ? 15.859 -22.938 -0.011 1 91.94 85 ASP A C 1
ATOM 681 O O . ASP A 1 85 ? 16.953 -22.672 -0.524 1 91.94 85 ASP A O 1
ATOM 685 N N . MET A 1 86 ? 14.945 -23.625 -0.563 1 91 86 MET A N 1
ATOM 686 C CA . MET A 1 86 ? 15.227 -24.219 -1.866 1 91 86 MET A CA 1
ATOM 687 C C . MET A 1 86 ? 15.328 -23.156 -2.945 1 91 86 MET A C 1
ATOM 689 O O . MET A 1 86 ? 16.203 -23.219 -3.812 1 91 86 MET A O 1
ATOM 693 N N . GLY A 1 87 ? 14.391 -22.25 -2.859 1 94.12 87 GLY A N 1
ATOM 694 C CA . GLY A 1 87 ? 14.477 -21.141 -3.787 1 94.12 87 GLY A CA 1
ATOM 695 C C . GLY A 1 87 ? 15.773 -20.359 -3.664 1 94.12 87 GLY A C 1
ATOM 696 O O . GLY A 1 87 ? 16.359 -19.953 -4.672 1 94.12 87 GLY A O 1
ATOM 697 N N . TYR A 1 88 ? 16.172 -20.188 -2.412 1 95.88 88 TYR A N 1
ATOM 698 C CA . TYR A 1 88 ? 17.406 -19.469 -2.164 1 95.88 88 TYR A CA 1
ATOM 699 C C . TYR A 1 88 ? 18.594 -20.188 -2.801 1 95.88 88 TYR A C 1
ATOM 701 O O . TYR A 1 88 ? 19.469 -19.547 -3.396 1 95.88 88 TYR A O 1
ATOM 709 N N . LEU A 1 89 ? 18.625 -21.406 -2.641 1 95.5 89 LEU A N 1
ATOM 710 C CA . LEU A 1 89 ? 19.703 -22.188 -3.246 1 95.5 89 LEU A CA 1
ATOM 711 C C . LEU A 1 89 ? 19.719 -22 -4.762 1 95.5 89 LEU A C 1
ATOM 713 O O . LEU A 1 89 ? 20.781 -21.859 -5.359 1 95.5 89 LEU A O 1
ATOM 717 N N . SER A 1 90 ? 18.547 -22.016 -5.34 1 96.19 90 SER A N 1
ATOM 718 C CA . SER A 1 90 ? 18.438 -21.797 -6.777 1 96.19 90 SER A CA 1
ATOM 719 C C . SER A 1 90 ? 18.891 -20.391 -7.156 1 96.19 90 SER A C 1
ATOM 721 O O . SER A 1 90 ? 19.5 -20.188 -8.203 1 96.19 90 SER A O 1
ATOM 723 N N . LEU A 1 91 ? 18.578 -19.453 -6.34 1 97.06 91 LEU A N 1
ATOM 724 C CA . LEU A 1 91 ? 18.984 -18.062 -6.57 1 97.06 91 LEU A CA 1
ATOM 725 C C . LEU A 1 91 ? 20.5 -17.922 -6.555 1 97.06 91 LEU A C 1
ATOM 727 O O . LEU A 1 91 ? 21.078 -17.281 -7.434 1 97.06 91 LEU A O 1
ATOM 731 N N . ARG A 1 92 ? 21.109 -18.547 -5.594 1 96.75 92 ARG A N 1
ATOM 732 C CA . ARG A 1 92 ? 22.562 -18.453 -5.449 1 96.75 92 ARG A CA 1
ATOM 733 C C . ARG A 1 92 ? 23.266 -19.109 -6.629 1 96.75 92 ARG A C 1
ATOM 735 O O . ARG A 1 92 ? 24.281 -18.609 -7.113 1 96.75 92 ARG A O 1
ATOM 742 N N . LYS A 1 93 ? 22.734 -20.188 -7.035 1 96.62 93 LYS A N 1
ATOM 743 C CA . LYS A 1 93 ? 23.297 -20.859 -8.211 1 96.62 93 LYS A CA 1
ATOM 744 C C . LYS A 1 93 ? 23.188 -19.969 -9.445 1 96.62 93 LYS A C 1
ATOM 746 O O . LYS A 1 93 ? 24.156 -19.828 -10.203 1 96.62 93 LYS A O 1
ATOM 751 N N . ALA A 1 94 ? 22.047 -19.391 -9.641 1 96.25 94 ALA A N 1
ATOM 752 C CA . ALA A 1 94 ? 21.859 -18.5 -10.773 1 96.25 94 ALA A CA 1
ATOM 753 C C . ALA A 1 94 ? 22.797 -17.297 -10.695 1 96.25 94 ALA A C 1
ATOM 755 O O . ALA A 1 94 ? 23.375 -16.875 -11.703 1 96.25 94 ALA A O 1
ATOM 756 N N . GLN A 1 95 ? 22.969 -16.766 -9.547 1 94.25 95 GLN A N 1
ATOM 757 C CA . GLN A 1 95 ? 23.844 -15.609 -9.336 1 94.25 95 GLN A CA 1
ATOM 758 C C . GLN A 1 95 ? 25.297 -15.945 -9.656 1 94.25 95 GLN A C 1
ATOM 760 O O . GLN A 1 95 ? 26 -15.148 -10.266 1 94.25 95 GLN A O 1
ATOM 765 N N . SER A 1 96 ? 25.703 -17.109 -9.242 1 95.44 96 SER A N 1
ATOM 766 C CA . SER A 1 96 ? 27.078 -17.547 -9.461 1 95.44 96 SER A CA 1
ATOM 767 C C . SER A 1 96 ? 27.359 -17.75 -10.945 1 95.44 96 SER A C 1
ATOM 769 O O . SER A 1 96 ? 28.5 -17.578 -11.398 1 95.44 96 SER A O 1
ATOM 771 N N . GLN A 1 97 ? 26.359 -18.047 -11.688 1 96.06 97 GLN A N 1
ATOM 772 C CA . GLN A 1 97 ? 26.5 -18.297 -13.117 1 96.06 97 GLN A CA 1
ATOM 773 C C . GLN A 1 97 ? 26.234 -17.047 -13.93 1 96.06 97 GLN A C 1
ATOM 775 O O . GLN A 1 97 ? 26.297 -17.062 -15.164 1 96.06 97 GLN A O 1
ATOM 780 N N . GLY A 1 98 ? 25.891 -16.016 -13.367 1 93.12 98 GLY A N 1
ATOM 781 C CA . GLY A 1 98 ? 25.625 -14.758 -14.055 1 93.12 98 GLY A CA 1
ATOM 782 C C . GLY A 1 98 ? 24.312 -14.75 -14.797 1 93.12 98 GLY A C 1
ATOM 783 O O . GLY A 1 98 ? 24.156 -14.055 -15.805 1 93.12 98 GLY A O 1
ATOM 784 N N . GLN A 1 99 ? 23.438 -15.594 -14.336 1 93.31 99 GLN A N 1
ATOM 785 C CA . GLN A 1 99 ? 22.109 -15.664 -14.93 1 93.31 99 GLN A CA 1
ATOM 786 C C . GLN A 1 99 ? 21.125 -14.75 -14.195 1 93.31 99 GLN A C 1
ATOM 788 O O . GLN A 1 99 ? 21.344 -14.398 -13.039 1 93.31 99 GLN A O 1
ATOM 793 N N . SER A 1 100 ? 20.094 -14.383 -14.922 1 93.62 100 SER A N 1
ATOM 794 C CA . SER A 1 100 ? 19.047 -13.57 -14.305 1 93.62 100 SER A CA 1
ATOM 795 C C . SER A 1 100 ? 18.312 -14.336 -13.211 1 93.62 100 SER A C 1
ATOM 797 O O . SER A 1 100 ? 18.062 -15.539 -13.344 1 93.62 100 SER A O 1
ATOM 799 N N . LEU A 1 101 ? 17.953 -13.578 -12.164 1 95.88 101 LEU A N 1
ATOM 800 C CA . LEU A 1 101 ? 17.234 -14.18 -11.047 1 95.88 101 LEU A CA 1
ATOM 801 C C . LEU A 1 101 ? 15.758 -14.352 -11.383 1 95.88 101 LEU A C 1
ATOM 803 O O . LEU A 1 101 ? 15.039 -15.078 -10.688 1 95.88 101 LEU A O 1
ATOM 807 N N . ASP A 1 102 ? 15.289 -13.758 -12.422 1 92.62 102 ASP A N 1
ATOM 808 C CA . ASP A 1 102 ? 13.867 -13.719 -12.766 1 92.62 102 ASP A CA 1
ATOM 809 C C . ASP A 1 102 ? 13.352 -15.109 -13.133 1 92.62 102 ASP A C 1
ATOM 811 O O . ASP A 1 102 ? 12.148 -15.359 -13.094 1 92.62 102 ASP A O 1
ATOM 815 N N . GLY A 1 103 ? 14.266 -15.984 -13.461 1 92.19 103 GLY A N 1
ATOM 816 C CA . GLY A 1 103 ? 13.875 -17.312 -13.883 1 92.19 103 GLY A CA 1
ATOM 817 C C . GLY A 1 103 ? 13.523 -18.234 -12.719 1 92.19 103 GLY A C 1
ATOM 818 O O . GLY A 1 103 ? 12.914 -19.281 -12.914 1 92.19 103 GLY A O 1
ATOM 819 N N . VAL A 1 104 ? 13.867 -17.859 -11.523 1 94.81 104 VAL A N 1
ATOM 820 C CA . VAL A 1 104 ? 13.602 -18.688 -10.352 1 94.81 104 VAL A CA 1
ATOM 821 C C . VAL A 1 104 ? 12.203 -18.375 -9.812 1 94.81 104 VAL A C 1
ATOM 823 O O . VAL A 1 104 ? 11.875 -17.219 -9.547 1 94.81 104 VAL A O 1
ATOM 826 N N . LYS A 1 105 ? 11.406 -19.453 -9.641 1 93 105 LYS A N 1
ATOM 827 C CA . LYS A 1 105 ? 10.031 -19.281 -9.188 1 93 105 LYS A CA 1
ATOM 828 C C . LYS A 1 105 ? 9.984 -18.859 -7.727 1 93 105 LYS A C 1
ATOM 830 O O . LYS A 1 105 ? 10.617 -19.484 -6.871 1 93 105 LYS A O 1
ATOM 835 N N . SER A 1 106 ? 9.234 -17.859 -7.438 1 94.56 106 SER A N 1
ATOM 836 C CA . SER A 1 106 ? 9.086 -17.375 -6.066 1 94.56 106 SER A CA 1
ATOM 837 C C . SER A 1 106 ? 7.93 -18.078 -5.355 1 94.56 106 SER A C 1
ATOM 839 O O . SER A 1 106 ? 7.031 -18.625 -6.008 1 94.56 106 SER A O 1
ATOM 841 N N . VAL A 1 107 ? 8.039 -18.094 -4.02 1 93.5 107 VAL A N 1
ATOM 842 C CA . VAL A 1 107 ? 6.961 -18.641 -3.209 1 93.5 107 VAL A CA 1
ATOM 843 C C . VAL A 1 107 ? 5.766 -17.688 -3.225 1 93.5 107 VAL A C 1
ATOM 845 O O . VAL A 1 107 ? 4.621 -18.141 -3.346 1 93.5 107 VAL A O 1
ATOM 848 N N . PHE A 1 108 ? 5.965 -16.438 -3.104 1 93.56 108 PHE A N 1
ATOM 849 C CA . PHE A 1 108 ? 4.961 -15.383 -3.24 1 93.56 108 PHE A CA 1
ATOM 850 C C . PHE A 1 108 ? 5.617 -14.047 -3.572 1 93.56 108 PHE A C 1
ATOM 852 O O . PHE A 1 108 ? 6.844 -13.93 -3.545 1 93.56 108 PHE A O 1
ATOM 859 N N . THR A 1 109 ? 4.809 -13.188 -4.047 1 94.75 109 THR A N 1
ATOM 860 C CA . THR A 1 109 ? 5.285 -11.867 -4.445 1 94.75 109 THR A CA 1
ATOM 861 C C . THR A 1 109 ? 4.43 -10.773 -3.809 1 94.75 109 THR A C 1
ATOM 863 O O . THR A 1 109 ? 3.219 -10.93 -3.652 1 94.75 109 THR A O 1
ATOM 866 N N . VAL A 1 110 ? 5.086 -9.727 -3.393 1 95.81 110 VAL A N 1
ATOM 867 C CA . VAL A 1 110 ? 4.398 -8.539 -2.893 1 95.81 110 VAL A CA 1
ATOM 868 C C . VAL A 1 110 ? 4.711 -7.344 -3.791 1 95.81 110 VAL A C 1
ATOM 870 O O . VAL A 1 110 ? 5.879 -7.008 -4.004 1 95.81 110 VAL A O 1
ATOM 873 N N . ASP A 1 111 ? 3.652 -6.766 -4.273 1 94.75 111 ASP A N 1
ATOM 874 C CA . ASP A 1 111 ? 3.836 -5.57 -5.094 1 94.75 111 ASP A CA 1
ATOM 875 C C . ASP A 1 111 ? 3.857 -4.312 -4.23 1 94.75 111 ASP A C 1
ATOM 877 O O . ASP A 1 111 ? 3.018 -4.145 -3.344 1 94.75 111 ASP A O 1
ATOM 881 N N . VAL A 1 112 ? 4.816 -3.473 -4.582 1 97.06 112 VAL A N 1
ATOM 882 C CA . VAL A 1 112 ? 5.027 -2.242 -3.824 1 97.06 112 VAL A CA 1
ATOM 883 C C . VAL A 1 112 ? 5.023 -1.046 -4.773 1 97.06 112 VAL A C 1
ATOM 885 O O . VAL A 1 112 ? 5.617 -1.098 -5.852 1 97.06 112 VAL A O 1
ATOM 888 N N . TYR A 1 113 ? 4.25 -0.007 -4.371 1 97.12 113 TYR A N 1
ATOM 889 C CA . TYR A 1 113 ? 4.316 1.265 -5.086 1 97.12 113 TYR A CA 1
ATOM 890 C C . TYR A 1 113 ? 5.137 2.285 -4.305 1 97.12 113 TYR A C 1
ATOM 892 O O . TYR A 1 113 ? 4.938 2.461 -3.1 1 97.12 113 TYR A O 1
ATOM 900 N N . HIS A 1 114 ? 6.066 2.91 -4.996 1 97.75 114 HIS A N 1
ATOM 901 C CA . HIS A 1 114 ? 6.848 4.008 -4.441 1 97.75 114 HIS A CA 1
ATOM 902 C C . HIS A 1 114 ? 6.57 5.312 -5.176 1 97.75 114 HIS A C 1
ATOM 904 O O . HIS A 1 114 ? 6.855 5.43 -6.371 1 97.75 114 HIS A O 1
ATOM 910 N N . PRO A 1 115 ? 6.102 6.27 -4.484 1 96.5 115 PRO A N 1
ATOM 911 C CA . PRO A 1 115 ? 5.746 7.523 -5.148 1 96.5 115 PRO A CA 1
ATOM 912 C C . PRO A 1 115 ? 6.965 8.391 -5.461 1 96.5 115 PRO A C 1
ATOM 914 O O . PRO A 1 115 ? 6.852 9.383 -6.188 1 96.5 115 PRO A O 1
ATOM 917 N N . GLY A 1 116 ? 8.117 8.086 -5.059 1 95.62 116 GLY A N 1
ATOM 918 C CA . GLY A 1 116 ? 9.312 8.898 -5.227 1 95.62 116 GLY A CA 1
ATOM 919 C C . GLY A 1 116 ? 9.641 9.742 -4.012 1 95.62 116 GLY A C 1
ATOM 920 O O . GLY A 1 116 ? 8.859 9.797 -3.061 1 95.62 116 GLY A O 1
ATOM 921 N N . VAL A 1 117 ? 10.812 10.289 -4.043 1 93.75 117 VAL A N 1
ATOM 922 C CA . VAL A 1 117 ? 11.25 11.125 -2.93 1 93.75 117 VAL A CA 1
ATOM 923 C C . VAL A 1 117 ? 11.094 12.602 -3.297 1 93.75 117 VAL A C 1
ATOM 925 O O . VAL A 1 117 ? 11.273 12.977 -4.457 1 93.75 117 VAL A O 1
ATOM 928 N N . TRP A 1 118 ? 10.703 13.367 -2.238 1 88.12 118 TRP A N 1
ATOM 929 C CA . TRP A 1 118 ? 10.609 14.812 -2.418 1 88.12 118 TRP A CA 1
ATOM 930 C C . TRP A 1 118 ? 11.844 15.508 -1.861 1 88.12 118 TRP A C 1
ATOM 932 O O . TRP A 1 118 ? 12.312 15.18 -0.769 1 88.12 118 TRP A O 1
ATOM 942 N N . PHE A 1 119 ? 12.477 16.25 -2.738 1 80.31 119 PHE A N 1
ATOM 943 C CA . PHE A 1 119 ? 13.703 16.938 -2.357 1 80.31 119 PHE A CA 1
ATOM 944 C C . PHE A 1 119 ? 13.391 18.297 -1.725 1 80.31 119 PHE A C 1
ATOM 946 O O . PHE A 1 119 ? 12.82 19.172 -2.375 1 80.31 119 PHE A O 1
ATOM 953 N N . SER A 1 120 ? 13.18 18.297 -0.388 1 68.62 120 SER A N 1
ATOM 954 C CA . SER A 1 120 ? 13 19.594 0.274 1 68.62 120 SER A CA 1
ATOM 955 C C . SER A 1 120 ? 14.32 20.344 0.385 1 68.62 120 SER A C 1
ATOM 957 O O . SER A 1 120 ? 15.352 19.75 0.727 1 68.62 120 SER A O 1
ATOM 959 N N . PRO A 1 121 ? 14.406 21.562 -0.142 1 62.72 121 PRO A N 1
ATOM 960 C CA . PRO A 1 121 ? 15.641 22.328 -0.001 1 62.72 121 PRO A CA 1
ATOM 961 C C . PRO A 1 121 ? 16.109 22.438 1.447 1 62.72 121 PRO A C 1
ATOM 963 O O . PRO A 1 121 ? 15.297 22.438 2.369 1 62.72 121 PRO A O 1
ATOM 966 N N . LEU A 1 122 ? 17.359 21.875 1.678 1 59.06 122 LEU A N 1
ATOM 967 C CA . LEU A 1 122 ? 18.016 22 2.977 1 59.06 122 LEU A CA 1
ATOM 968 C C . LEU A 1 122 ? 17.891 23.422 3.514 1 59.06 122 LEU A C 1
ATOM 970 O O . LEU A 1 122 ? 18.609 23.797 4.449 1 59.06 122 LEU A O 1
ATOM 974 N N . ILE A 1 123 ? 17.297 24.219 2.781 1 59.44 123 ILE A N 1
ATOM 975 C CA . ILE A 1 123 ? 17.297 25.562 3.354 1 59.44 123 ILE A CA 1
ATOM 976 C C . ILE A 1 123 ? 16.234 25.641 4.445 1 59.44 123 ILE A C 1
ATOM 978 O O . ILE A 1 123 ? 15.078 25.25 4.238 1 59.44 123 ILE A O 1
ATOM 982 N N . HIS A 1 124 ? 16.703 25.625 5.609 1 58.72 124 HIS A N 1
ATOM 983 C CA . HIS A 1 124 ? 15.891 25.75 6.812 1 58.72 124 HIS A CA 1
ATOM 984 C C . HIS A 1 124 ? 14.828 26.828 6.637 1 58.72 124 HIS A C 1
ATOM 986 O O . HIS A 1 124 ? 15.086 27.875 6.043 1 58.72 124 HIS A O 1
ATOM 992 N N . SER A 1 125 ? 13.703 26.375 6.934 1 62.34 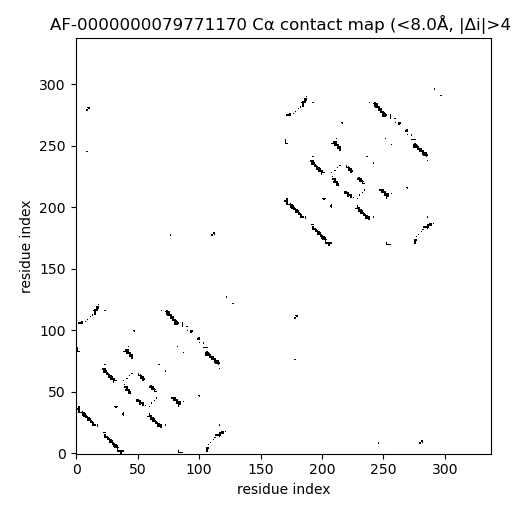125 SER A N 1
ATOM 993 C CA . SER A 1 125 ? 12.625 27.359 6.906 1 62.34 125 SER A CA 1
ATOM 994 C C . SER A 1 125 ? 13.07 28.688 7.531 1 62.34 125 SER A C 1
ATOM 996 O O . SER A 1 125 ? 12.711 29.75 7.039 1 62.34 125 SER A O 1
ATOM 998 N N . GLU A 1 126 ? 13.914 28.5 8.5 1 64.38 126 GLU A N 1
ATOM 999 C CA . GLU A 1 126 ? 14.438 29.672 9.188 1 64.38 126 GLU A CA 1
ATOM 1000 C C . GLU A 1 126 ? 15.336 30.5 8.281 1 64.38 126 GLU A C 1
ATOM 1002 O O . GLU A 1 126 ? 15.258 31.734 8.266 1 64.38 126 GLU A O 1
ATOM 1007 N N . THR A 1 127 ? 16.062 29.812 7.52 1 72.38 127 THR A N 1
ATOM 1008 C CA . THR A 1 127 ? 16.969 30.531 6.625 1 72.38 127 THR A CA 1
ATOM 1009 C C . THR A 1 127 ? 16.188 31.188 5.492 1 72.38 127 THR A C 1
ATOM 1011 O O . THR A 1 127 ? 16.484 32.344 5.117 1 72.38 127 THR A O 1
ATOM 1014 N N . VAL A 1 128 ? 15.211 30.5 5.121 1 74.31 128 VAL A N 1
ATOM 1015 C CA . VAL A 1 128 ? 14.391 31.062 4.051 1 74.31 128 VAL A CA 1
ATOM 1016 C C . VAL A 1 128 ? 13.633 32.281 4.574 1 74.31 128 VAL A C 1
ATOM 1018 O O . VAL A 1 128 ? 13.547 33.312 3.889 1 74.31 128 VAL A O 1
ATOM 1021 N N . ALA A 1 129 ? 13.109 32.156 5.754 1 76.88 129 ALA A N 1
ATOM 1022 C CA . ALA A 1 129 ? 12.406 33.281 6.371 1 76.88 129 ALA A CA 1
ATOM 1023 C C . ALA A 1 129 ? 13.352 34.438 6.59 1 76.88 129 ALA A C 1
ATOM 1025 O O . ALA A 1 129 ? 12.984 35.594 6.344 1 76.88 129 ALA A O 1
ATOM 1026 N N . LEU A 1 130 ? 14.57 34.188 6.996 1 80.25 130 LEU A N 1
ATOM 1027 C CA . LEU A 1 130 ? 15.562 35.219 7.227 1 80.25 130 LEU A CA 1
ATOM 1028 C C . LEU A 1 130 ? 15.984 35.875 5.914 1 80.25 130 LEU A C 1
ATOM 1030 O O . LEU A 1 130 ? 16.141 37.094 5.844 1 80.25 130 LEU A O 1
ATOM 1034 N N . LEU A 1 131 ? 16.016 35.156 4.922 1 81.31 131 LEU A N 1
ATOM 1035 C CA . LEU A 1 131 ? 16.391 35.688 3.613 1 81.31 131 LEU A CA 1
ATOM 1036 C C . LEU A 1 131 ? 15.266 36.531 3.025 1 81.31 131 LEU A C 1
ATOM 1038 O O . LEU A 1 131 ? 15.508 37.594 2.453 1 81.31 131 LEU A O 1
ATOM 1042 N N . ALA A 1 132 ? 14.141 36 3.301 1 82.69 132 ALA A N 1
ATOM 1043 C CA . ALA A 1 132 ? 12.992 36.781 2.828 1 82.69 132 ALA A CA 1
ATOM 1044 C C . ALA A 1 132 ? 12.867 38.094 3.576 1 82.69 132 ALA A C 1
ATOM 1046 O O . ALA A 1 132 ? 12.633 39.156 2.967 1 82.69 132 ALA A O 1
ATOM 1047 N N . ALA A 1 133 ? 13.047 38 4.875 1 84.12 133 ALA A N 1
ATOM 1048 C CA . ALA A 1 133 ? 13.016 39.219 5.691 1 84.12 133 ALA A CA 1
ATOM 1049 C C . ALA A 1 133 ? 14.141 40.188 5.297 1 84.12 133 ALA A C 1
ATOM 1051 O O . ALA A 1 133 ? 13.93 41.406 5.227 1 84.12 133 ALA A O 1
ATOM 1052 N N . ALA A 1 134 ? 15.273 39.75 4.992 1 86.25 134 ALA A N 1
ATOM 1053 C CA . ALA A 1 134 ? 16.406 40.562 4.555 1 86.25 134 ALA A CA 1
ATOM 1054 C C . ALA A 1 134 ? 16.141 41.219 3.195 1 86.25 134 ALA A C 1
ATOM 1056 O O . ALA A 1 134 ? 16.453 42.375 2.979 1 86.25 134 ALA A O 1
ATOM 1057 N N . LEU A 1 135 ? 15.414 40.562 2.42 1 84.19 135 LEU A N 1
ATOM 1058 C CA . LEU A 1 135 ? 15.078 41.062 1.092 1 84.19 135 LEU A CA 1
ATOM 1059 C C . LEU A 1 135 ? 14.031 42.156 1.176 1 84.19 135 LEU A C 1
ATOM 1061 O O . LEU A 1 135 ? 14.125 43.156 0.471 1 84.19 135 LEU A O 1
ATOM 1065 N N . ILE A 1 136 ? 13.109 41.875 2.061 1 80.38 136 ILE A N 1
ATOM 1066 C CA . ILE A 1 136 ? 12.086 42.906 2.275 1 80.38 136 ILE A CA 1
ATOM 1067 C C . ILE A 1 136 ? 12.711 44.125 2.902 1 80.38 136 ILE A C 1
ATOM 1069 O O . ILE A 1 136 ? 12.422 45.25 2.486 1 80.38 136 ILE A O 1
ATOM 1073 N N . GLY A 1 137 ? 13.531 43.906 3.809 1 76.75 137 GLY A N 1
ATOM 1074 C CA . GLY A 1 137 ? 14.242 45.031 4.414 1 76.75 137 GLY A CA 1
ATOM 1075 C C . GLY A 1 137 ? 15.148 45.75 3.438 1 76.75 137 GLY A C 1
ATOM 1076 O O . GLY A 1 137 ? 15.164 47 3.404 1 76.75 137 GLY A O 1
ATOM 1077 N N . PHE A 1 138 ? 15.797 45.125 2.67 1 79.56 138 PHE A N 1
ATOM 1078 C CA . PHE A 1 138 ? 16.688 45.688 1.675 1 79.56 138 PHE A CA 1
ATOM 1079 C C . PHE A 1 138 ? 15.906 46.438 0.61 1 79.56 138 PHE A C 1
ATOM 1081 O O . PHE A 1 138 ? 16.312 47.531 0.186 1 79.56 138 PHE A O 1
ATOM 1088 N N . GLY A 1 139 ? 14.891 45.969 0.257 1 77.94 139 GLY A N 1
ATOM 1089 C CA . GLY A 1 139 ? 14.031 46.656 -0.688 1 77.94 139 GLY A CA 1
ATOM 1090 C C . GLY A 1 139 ? 13.445 47.938 -0.133 1 77.94 139 GLY A C 1
ATOM 1091 O O . GLY A 1 139 ? 13.352 48.938 -0.842 1 77.94 139 GLY A O 1
ATOM 1092 N N . ALA A 1 140 ? 13.125 47.812 1.074 1 75.81 140 ALA A N 1
ATOM 1093 C CA . ALA A 1 140 ? 12.602 49 1.76 1 75.81 140 ALA A CA 1
ATOM 1094 C C . ALA A 1 140 ? 13.664 50.094 1.867 1 75.81 140 ALA A C 1
ATOM 1096 O O . ALA A 1 140 ? 13.367 51.281 1.708 1 75.81 140 ALA A O 1
ATOM 1097 N N . VAL A 1 141 ? 14.875 49.812 1.914 1 72.31 141 VAL A N 1
ATOM 1098 C CA . VAL A 1 141 ? 15.969 50.75 2.016 1 72.31 141 VAL A CA 1
ATOM 1099 C C . VAL A 1 141 ? 16.297 51.312 0.633 1 72.31 141 VAL A C 1
ATOM 1101 O O . VAL A 1 141 ? 16.547 52.531 0.489 1 72.31 141 VAL A O 1
ATOM 1104 N N . LEU A 1 142 ? 16.141 50.562 -0.38 1 67 142 LEU A N 1
ATOM 1105 C CA . LEU A 1 142 ? 16.422 51 -1.744 1 67 142 LEU A CA 1
ATOM 1106 C C . LEU A 1 142 ? 15.352 51.969 -2.242 1 67 142 LEU A C 1
ATOM 1108 O O . LEU A 1 142 ? 15.656 52.938 -2.949 1 67 142 LEU A O 1
ATOM 1112 N N . THR A 1 143 ? 14.18 51.75 -1.944 1 64.56 143 THR A N 1
ATOM 1113 C CA . THR A 1 143 ? 13.102 52.625 -2.381 1 64.56 143 THR A CA 1
ATOM 1114 C C . THR A 1 143 ? 13.156 53.969 -1.641 1 64.56 143 THR A C 1
ATOM 1116 O O . THR A 1 143 ? 12.805 55 -2.199 1 64.56 143 THR A O 1
ATOM 1119 N N . LYS A 1 144 ? 13.555 53.969 -0.495 1 60.72 144 LYS A N 1
ATOM 1120 C CA . LYS A 1 144 ? 13.672 55.25 0.243 1 60.72 144 LYS A CA 1
ATOM 1121 C C . LYS A 1 144 ? 14.797 56.094 -0.315 1 60.72 144 LYS A C 1
ATOM 1123 O O . LYS A 1 144 ? 14.656 57.312 -0.421 1 60.72 144 LYS A O 1
ATOM 1128 N N . ASN A 1 145 ? 15.781 55.469 -0.715 1 58.97 145 ASN A N 1
ATOM 1129 C CA . ASN A 1 145 ? 16.906 56.25 -1.226 1 58.97 145 ASN A CA 1
ATOM 1130 C C . ASN A 1 145 ? 16.594 56.812 -2.613 1 58.97 145 ASN A C 1
ATOM 1132 O O . ASN A 1 145 ? 17.188 57.812 -3.023 1 58.97 145 ASN A O 1
ATOM 1136 N N . ASN A 1 146 ? 15.836 56.281 -3.307 1 55.47 146 ASN A N 1
ATOM 1137 C CA . ASN A 1 146 ? 15.562 56.812 -4.629 1 55.47 146 ASN A CA 1
ATOM 1138 C C . ASN A 1 146 ? 14.617 58 -4.559 1 55.47 146 ASN A C 1
ATOM 1140 O O . ASN A 1 146 ? 14.484 58.75 -5.523 1 55.47 146 ASN A O 1
ATOM 1144 N N . HIS A 1 147 ? 13.844 58.188 -3.492 1 48.22 147 HIS A N 1
ATOM 1145 C CA . HIS A 1 147 ? 13 59.406 -3.523 1 48.22 147 HIS A CA 1
ATOM 1146 C C . HIS A 1 147 ? 13.82 60.656 -3.26 1 48.22 147 HIS A C 1
ATOM 1148 O O . HIS A 1 147 ? 13.328 61.781 -3.441 1 48.22 147 HIS A O 1
ATOM 1154 N N . PHE A 1 148 ? 14.953 60.594 -2.637 1 43.75 148 PHE A N 1
ATOM 1155 C CA . PHE A 1 148 ? 15.617 61.844 -2.297 1 43.75 148 PHE A CA 1
ATOM 1156 C C . PHE A 1 148 ? 16.344 62.406 -3.504 1 43.75 148 PHE A C 1
ATOM 1158 O O . PHE A 1 148 ? 16.844 63.531 -3.459 1 43.75 148 PHE A O 1
ATOM 1165 N N . GLU A 1 149 ? 16.766 61.594 -4.422 1 42.78 149 GLU A N 1
ATOM 1166 C CA . GLU A 1 149 ? 17.672 62.281 -5.344 1 42.78 149 GLU A CA 1
ATOM 1167 C C . GLU A 1 149 ? 16.891 63.156 -6.316 1 42.78 149 GLU A C 1
ATOM 1169 O O . GLU A 1 149 ? 16.531 62.719 -7.406 1 42.78 149 GLU A O 1
ATOM 1174 N N . ARG A 1 150 ? 15.75 63.625 -5.93 1 38.72 150 ARG A N 1
ATOM 1175 C CA . ARG A 1 150 ? 15.336 64.688 -6.883 1 38.72 150 ARG A CA 1
ATOM 1176 C C . ARG A 1 150 ? 16.422 65.688 -7.062 1 38.72 150 ARG A C 1
ATOM 1178 O O . ARG A 1 150 ? 16.922 66.25 -6.082 1 38.72 150 ARG A O 1
ATOM 1185 N N . PRO A 1 151 ? 17.297 65.75 -8.172 1 41.62 151 PRO A N 1
ATOM 1186 C CA . PRO A 1 151 ? 18.281 66.812 -8.492 1 41.62 151 PRO A CA 1
ATOM 1187 C C . PRO A 1 151 ? 17.719 68.188 -8.352 1 41.62 151 PRO A C 1
ATOM 1189 O O . PRO A 1 151 ? 16.656 68.5 -8.922 1 41.62 151 PRO A O 1
ATOM 1192 N N . TYR A 1 152 ? 17.703 68.75 -7.168 1 37.56 152 TYR A N 1
ATOM 1193 C CA . TYR A 1 152 ? 17.453 70.188 -7.004 1 37.56 152 TYR A CA 1
ATOM 1194 C C . TYR A 1 152 ? 18.234 71 -8.039 1 37.56 152 TYR A C 1
ATOM 1196 O O . TYR A 1 152 ? 19.453 70.875 -8.125 1 37.56 152 TYR A O 1
ATOM 1204 N N . ARG A 1 153 ? 17.812 70.938 -9.344 1 36 153 ARG A N 1
ATOM 1205 C CA . ARG A 1 153 ? 18.328 71.938 -10.281 1 36 153 ARG A CA 1
ATOM 1206 C C . ARG A 1 153 ? 18.297 73.312 -9.672 1 36 153 ARG A C 1
ATOM 1208 O O . ARG A 1 153 ? 17.234 73.875 -9.367 1 36 153 ARG A O 1
ATOM 1215 N N . CYS A 1 154 ? 19.312 73.562 -8.836 1 34.62 154 CYS A N 1
ATOM 1216 C CA . CYS A 1 154 ? 19.531 74.938 -8.359 1 34.62 154 CYS A CA 1
ATOM 1217 C C . CYS A 1 154 ? 19.531 75.938 -9.516 1 34.62 154 CYS A C 1
ATOM 1219 O O . CYS A 1 154 ? 20.328 75.812 -10.445 1 34.62 154 CYS A O 1
ATOM 1221 N N . VAL A 1 155 ? 18.359 76.062 -10.023 1 35.12 155 VAL A N 1
ATOM 1222 C CA . VAL A 1 155 ? 18.219 77.188 -10.93 1 35.12 155 VAL A CA 1
ATOM 1223 C C . VAL A 1 155 ? 18.891 78.438 -10.328 1 35.12 155 VAL A C 1
ATOM 1225 O O . VAL A 1 155 ? 18.828 78.688 -9.117 1 35.12 155 VAL A O 1
ATOM 1228 N N . GLU A 1 156 ? 19.969 78.812 -10.922 1 36.94 156 GLU A N 1
ATOM 1229 C CA . GLU A 1 156 ? 20.75 80.062 -10.656 1 36.94 156 GLU A CA 1
ATOM 1230 C C . GLU A 1 156 ? 19.828 81.25 -10.352 1 36.94 156 GLU A C 1
ATOM 1232 O O . GLU A 1 156 ? 18.797 81.438 -11.008 1 36.94 156 GLU A O 1
ATOM 1237 N N . PRO A 1 157 ? 19.891 81.688 -9.055 1 35.75 157 PRO A N 1
ATOM 1238 C CA . PRO A 1 157 ? 19.156 82.875 -8.523 1 35.75 157 PRO A CA 1
ATOM 1239 C C . PRO A 1 157 ? 19.266 84.125 -9.422 1 35.75 157 PRO A C 1
ATOM 1241 O O . PRO A 1 157 ? 20.359 84.625 -9.602 1 35.75 157 PRO A O 1
ATOM 1244 N N . SER A 1 158 ? 18.859 84 -10.664 1 31.72 158 SER A N 1
ATOM 1245 C CA . SER A 1 158 ? 18.953 85.375 -11.156 1 31.72 158 SER A CA 1
ATOM 1246 C C . SER A 1 158 ? 18.422 86.375 -10.125 1 31.72 158 SER A C 1
ATOM 1248 O O . SER A 1 158 ? 17.922 85.938 -9.062 1 31.72 158 SER A O 1
ATOM 1250 N N . ARG A 1 159 ? 17.672 87.438 -10.562 1 31.44 159 ARG A N 1
ATOM 1251 C CA . ARG A 1 159 ? 17.469 88.812 -10.172 1 31.44 159 ARG A CA 1
ATOM 1252 C C . ARG A 1 159 ? 16.484 88.938 -9.008 1 31.44 159 ARG A C 1
ATOM 1254 O O . ARG A 1 159 ? 16.094 90.062 -8.625 1 31.44 159 ARG A O 1
ATOM 1261 N N . CYS A 1 160 ? 15.766 87.75 -8.641 1 28.58 160 CYS A N 1
ATOM 1262 C CA . CYS A 1 160 ? 14.523 88.312 -8.086 1 28.58 160 CYS A CA 1
ATOM 1263 C C . CYS A 1 160 ? 14.773 89 -6.77 1 28.58 160 CYS A C 1
ATOM 1265 O O . CYS A 1 160 ? 15.516 88.5 -5.918 1 28.58 160 CYS A O 1
ATOM 1267 N N . GLY A 1 161 ? 14.422 90.25 -6.648 1 27.98 161 GLY A N 1
ATOM 1268 C CA . GLY A 1 161 ? 14.297 91.25 -5.645 1 27.98 161 GLY A CA 1
ATOM 1269 C C . GLY A 1 161 ? 13.578 90.812 -4.391 1 27.98 161 GLY A C 1
ATOM 1270 O O . GLY A 1 161 ? 14.086 91 -3.279 1 27.98 161 GLY A O 1
ATOM 1271 N N . GLN A 1 162 ? 12.148 91 -4.336 1 25.8 162 GLN A N 1
ATOM 1272 C CA . GLN A 1 162 ? 11.398 91.562 -3.223 1 25.8 162 GLN A CA 1
ATOM 1273 C C . GLN A 1 162 ? 11.195 90.562 -2.104 1 25.8 162 GLN A C 1
ATOM 1275 O O . GLN A 1 162 ? 11.43 89.375 -2.299 1 25.8 162 GLN A O 1
ATOM 1280 N N . ASN A 1 163 ? 10.023 90.688 -1.127 1 27.69 163 ASN A N 1
ATOM 1281 C CA . ASN A 1 163 ? 9.734 90.688 0.302 1 27.69 163 ASN A CA 1
ATOM 1282 C C . ASN A 1 163 ? 9.375 89.25 0.776 1 27.69 163 ASN A C 1
ATOM 1284 O O . ASN A 1 163 ? 9.43 89 1.972 1 27.69 163 ASN A O 1
ATOM 1288 N N . LEU A 1 164 ? 8.398 88.438 0.107 1 29.42 164 LEU A N 1
ATOM 1289 C CA . LEU A 1 164 ? 7.324 87.812 0.862 1 29.42 164 LEU A CA 1
ATOM 1290 C C . LEU A 1 164 ? 7.848 86.625 1.662 1 29.42 164 LEU A C 1
ATOM 1292 O O . LEU A 1 164 ? 8.711 85.875 1.187 1 29.42 164 LEU A O 1
ATOM 1296 N N . PHE A 1 165 ? 7.34 86.438 2.977 1 29.12 165 PHE A N 1
ATOM 1297 C CA . PHE A 1 165 ? 7.48 85.688 4.211 1 29.12 165 PHE A CA 1
ATOM 1298 C C . PHE A 1 165 ? 7.168 84.188 3.975 1 29.12 165 PHE A C 1
ATOM 1300 O O . PHE A 1 165 ? 6.051 83.75 4.227 1 29.12 165 PHE A O 1
ATOM 1307 N N . ALA A 1 166 ? 7.348 83.625 2.789 1 25.81 166 ALA A N 1
ATOM 1308 C CA . ALA A 1 166 ? 6.727 82.312 2.611 1 25.81 166 ALA A CA 1
ATOM 1309 C C . ALA A 1 166 ? 7.379 81.25 3.514 1 25.81 166 ALA A C 1
ATOM 1311 O O . ALA A 1 166 ? 8.602 81.125 3.494 1 25.81 166 ALA A O 1
ATOM 1312 N N . LEU A 1 167 ? 6.637 80.938 4.668 1 24.08 167 LEU A N 1
ATOM 1313 C CA . LEU A 1 167 ? 6.941 80 5.723 1 24.08 167 LEU A CA 1
ATOM 1314 C C . LEU A 1 167 ? 7.238 78.625 5.133 1 24.08 167 LEU A C 1
ATOM 1316 O O . LEU A 1 167 ? 6.426 78.062 4.383 1 24.08 167 LEU A O 1
ATOM 1320 N N . CYS A 1 168 ? 8.352 78.375 4.754 1 25.98 168 CYS A N 1
ATOM 1321 C CA . CYS A 1 168 ? 8.93 77.062 4.418 1 25.98 168 CYS A CA 1
ATOM 1322 C C . CYS A 1 168 ? 8.617 76.062 5.496 1 25.98 168 CYS A C 1
ATOM 1324 O O . CYS A 1 168 ? 9.094 76.125 6.629 1 25.98 168 CYS A O 1
ATOM 1326 N N . VAL A 1 169 ? 7.23 75.875 5.711 1 24.38 169 VAL A N 1
ATOM 1327 C CA . VAL A 1 169 ? 6.984 74.688 6.516 1 24.38 169 VAL A CA 1
ATOM 1328 C C . VAL A 1 169 ? 7.262 73.438 5.684 1 24.38 169 VAL A C 1
ATOM 1330 O O . VAL A 1 169 ? 6.875 73.375 4.516 1 24.38 169 VAL A O 1
ATOM 1333 N N . TYR B 1 1 ? -13.93 -13.078 -24.906 1 58.72 1 TYR B N 1
ATOM 1334 C CA . TYR B 1 1 ? -12.797 -13.805 -24.344 1 58.72 1 TYR B CA 1
ATOM 1335 C C . TYR B 1 1 ? -12.297 -13.125 -23.078 1 58.72 1 TYR B C 1
ATOM 1337 O O . TYR B 1 1 ? -12.391 -11.906 -22.938 1 58.72 1 TYR B O 1
ATOM 1345 N N . GLY B 1 2 ? -12.367 -13.828 -21.875 1 65.81 2 GLY B N 1
ATOM 1346 C CA . GLY B 1 2 ? -11.938 -13.312 -20.594 1 65.81 2 GLY B CA 1
ATOM 1347 C C . GLY B 1 2 ? -10.43 -13.141 -20.484 1 65.81 2 GLY B C 1
ATOM 1348 O O . GLY B 1 2 ? -9.68 -13.719 -21.281 1 65.81 2 GLY B O 1
ATOM 1349 N N . CYS B 1 3 ? -9.891 -12.031 -20.031 1 75.81 3 CYS B N 1
ATOM 1350 C CA . CYS B 1 3 ? -8.477 -11.781 -19.766 1 75.81 3 CYS B CA 1
ATOM 1351 C C . CYS B 1 3 ? -7.941 -12.734 -18.703 1 75.81 3 CYS B C 1
ATOM 1353 O O . CYS B 1 3 ? -8.5 -12.836 -17.609 1 75.81 3 CYS B O 1
ATOM 1355 N N . ASP B 1 4 ? -6.969 -13.617 -19.312 1 79.56 4 ASP B N 1
ATOM 1356 C CA . ASP B 1 4 ? -6.297 -14.477 -18.344 1 79.56 4 ASP B CA 1
ATOM 1357 C C . ASP B 1 4 ? -4.949 -13.891 -17.938 1 79.56 4 ASP B C 1
ATOM 1359 O O . ASP B 1 4 ? -4.172 -13.445 -18.781 1 79.56 4 ASP B O 1
ATOM 1363 N N . ASN B 1 5 ? -4.66 -13.75 -16.734 1 82.19 5 ASN B N 1
ATOM 1364 C CA . ASN B 1 5 ? -3.406 -13.359 -16.094 1 82.19 5 ASN B CA 1
ATOM 1365 C C . ASN B 1 5 ? -2.941 -11.984 -16.562 1 82.19 5 ASN B C 1
ATOM 1367 O O . ASN B 1 5 ? -1.902 -11.859 -17.203 1 82.19 5 ASN B O 1
ATOM 1371 N N . PRO B 1 6 ? -3.654 -10.945 -16.391 1 90.88 6 PRO B N 1
ATOM 1372 C CA . PRO B 1 6 ? -3.23 -9.602 -16.781 1 90.88 6 PRO B CA 1
ATOM 1373 C C . PRO B 1 6 ? -1.988 -9.133 -16.016 1 90.88 6 PRO B C 1
ATOM 1375 O O . PRO B 1 6 ? -1.691 -9.641 -14.938 1 90.88 6 PRO B O 1
ATOM 1378 N N . THR B 1 7 ? -1.216 -8.312 -16.75 1 90.06 7 THR B N 1
ATOM 1379 C CA . THR B 1 7 ? -0.154 -7.59 -16.062 1 90.06 7 THR B CA 1
ATOM 1380 C C . THR B 1 7 ? -0.717 -6.383 -15.32 1 90.06 7 THR B C 1
ATOM 1382 O O . THR B 1 7 ? -1.281 -5.477 -15.938 1 90.06 7 THR B O 1
ATOM 1385 N N . VAL B 1 8 ? -0.545 -6.492 -13.961 1 93.31 8 VAL B N 1
ATOM 1386 C CA . VAL B 1 8 ? -1.219 -5.465 -13.172 1 93.31 8 VAL B CA 1
ATOM 1387 C C . VAL B 1 8 ? -0.201 -4.723 -12.312 1 93.31 8 VAL B C 1
ATOM 1389 O O . VAL B 1 8 ? 0.664 -5.344 -11.688 1 93.31 8 VAL B O 1
ATOM 1392 N N . GLN B 1 9 ? -0.183 -3.398 -12.422 1 95 9 GLN B N 1
ATOM 1393 C CA . GLN B 1 9 ? 0.475 -2.494 -11.484 1 95 9 GLN B CA 1
ATOM 1394 C C . GLN B 1 9 ? -0.546 -1.654 -10.719 1 95 9 GLN B C 1
ATOM 1396 O O . GLN B 1 9 ? -1.344 -0.936 -11.328 1 95 9 GLN B O 1
ATOM 1401 N N . SER B 1 10 ? -0.438 -1.815 -9.344 1 96.5 10 SER B N 1
ATOM 1402 C CA . SER B 1 10 ? -1.503 -1.14 -8.609 1 96.5 10 SER B CA 1
ATOM 1403 C C . SER B 1 10 ? -0.977 -0.517 -7.324 1 96.5 10 SER B C 1
ATOM 1405 O O . SER B 1 10 ? 0.126 -0.84 -6.875 1 96.5 10 SER B O 1
ATOM 1407 N N . ARG B 1 11 ? -1.678 0.405 -6.82 1 96.75 11 ARG B N 1
ATOM 1408 C CA . ARG B 1 11 ? -1.518 1.035 -5.516 1 96.75 11 ARG B CA 1
ATOM 1409 C C . ARG B 1 11 ? -2.867 1.233 -4.832 1 96.75 11 ARG B C 1
ATOM 1411 O O . ARG B 1 11 ? -3.914 1.131 -5.477 1 96.75 11 ARG B O 1
ATOM 1418 N N . TYR B 1 12 ? -2.785 1.425 -3.574 1 97.56 12 TYR B N 1
ATOM 1419 C CA . TYR B 1 12 ? -4.047 1.644 -2.875 1 97.56 12 TYR B CA 1
ATOM 1420 C C . TYR B 1 12 ? -3.9 2.723 -1.809 1 97.56 12 TYR B C 1
ATOM 1422 O O . TYR B 1 12 ? -2.785 3.061 -1.407 1 97.56 12 TYR B O 1
ATOM 1430 N N . TYR B 1 13 ? -5.098 3.293 -1.482 1 96.5 13 TYR B N 1
ATOM 1431 C CA . TYR B 1 13 ? -5.262 4.27 -0.411 1 96.5 13 TYR B CA 1
ATOM 1432 C C . TYR B 1 13 ? -6.453 3.918 0.472 1 96.5 13 TYR B C 1
ATOM 1434 O O . TYR B 1 13 ? -7.496 3.494 -0.026 1 96.5 13 TYR B O 1
ATOM 1442 N N . THR B 1 14 ? -6.172 4.008 1.799 1 97.5 14 THR B N 1
ATOM 1443 C CA . THR B 1 14 ? -7.262 3.838 2.754 1 97.5 14 THR B CA 1
ATOM 1444 C C . THR B 1 14 ? -7.371 5.051 3.67 1 97.5 14 THR B C 1
ATOM 1446 O O . THR B 1 14 ? -6.359 5.625 4.074 1 97.5 14 THR B O 1
ATOM 1449 N N . SER B 1 15 ? -8.633 5.457 3.936 1 96.75 15 SER B N 1
ATOM 1450 C CA . SER B 1 15 ? -8.82 6.598 4.824 1 96.75 15 SER B CA 1
ATOM 1451 C C . SER B 1 15 ? -8.695 6.184 6.289 1 96.75 15 SER B C 1
ATOM 1453 O O . SER B 1 15 ? -9.172 5.117 6.68 1 96.75 15 SER B O 1
ATOM 1455 N N . THR B 1 16 ? -8.102 7.035 7.125 1 94.06 16 THR B N 1
ATOM 1456 C CA . THR B 1 16 ? -7.859 6.688 8.523 1 94.06 16 THR B CA 1
ATOM 1457 C C . THR B 1 16 ? -8.477 7.73 9.453 1 94.06 16 THR B C 1
ATOM 1459 O O . THR B 1 16 ? -8.484 7.551 10.672 1 94.06 16 THR B O 1
ATOM 1462 N N . ASP B 1 17 ? -8.922 8.82 8.867 1 88.75 17 ASP B N 1
ATOM 1463 C CA . ASP B 1 17 ? -9.5 9.883 9.68 1 88.75 17 ASP B CA 1
ATOM 1464 C C . ASP B 1 17 ? -11.008 9.711 9.828 1 88.75 17 ASP B C 1
ATOM 1466 O O . ASP B 1 17 ? -11.703 9.43 8.852 1 88.75 17 ASP B O 1
ATOM 1470 N N . SER B 1 18 ? -11.492 10.023 11 1 88.25 18 SER B N 1
ATOM 1471 C CA . SER B 1 18 ? -12.922 9.891 11.258 1 88.25 18 SER B CA 1
ATOM 1472 C C . SER B 1 18 ? -13.57 11.242 11.523 1 88.25 18 SER B C 1
ATOM 1474 O O . SER B 1 18 ? -14.773 11.32 11.781 1 88.25 18 SER B O 1
ATOM 1476 N N . LEU B 1 19 ? -12.773 12.234 11.492 1 82.94 19 LEU B N 1
ATOM 1477 C CA . LEU B 1 19 ? -13.281 13.555 11.852 1 82.94 19 LEU B CA 1
ATOM 1478 C C . LEU B 1 19 ? -14.219 14.086 10.773 1 82.94 19 LEU B C 1
ATOM 1480 O O . LEU B 1 19 ? -15.234 14.711 11.086 1 82.94 19 LEU B O 1
ATOM 1484 N N . LEU B 1 20 ? -13.875 13.875 9.594 1 82.56 20 LEU B N 1
ATOM 1485 C CA . LEU B 1 20 ? -14.586 14.516 8.484 1 82.56 20 LEU B CA 1
ATOM 1486 C C . LEU B 1 20 ? -15.586 13.555 7.855 1 82.56 20 LEU B C 1
ATOM 1488 O O . LEU B 1 20 ? -16.391 13.961 7.02 1 82.56 20 LEU B O 1
ATOM 1492 N N . SER B 1 21 ? -15.602 12.375 8.258 1 89 21 SER B N 1
ATOM 1493 C CA . SER B 1 21 ? -16.5 11.422 7.633 1 89 21 SER B CA 1
ATOM 1494 C C . SER B 1 21 ? -16.75 10.211 8.531 1 89 21 SER B C 1
ATOM 1496 O O . SER B 1 21 ? -15.883 9.859 9.344 1 89 21 SER B O 1
ATOM 1498 N N . SER B 1 22 ? -17.906 9.664 8.43 1 92.69 22 SER B N 1
ATOM 1499 C CA . SER B 1 22 ? -18.234 8.445 9.164 1 92.69 22 SER B CA 1
ATOM 1500 C C . SER B 1 22 ? -17.906 7.203 8.336 1 92.69 22 SER B C 1
ATOM 1502 O O . SER B 1 22 ? -18.047 6.078 8.812 1 92.69 22 SER B O 1
ATOM 1504 N N . LYS B 1 23 ? -17.516 7.523 7.16 1 96.12 23 LYS B N 1
ATOM 1505 C CA . LYS B 1 23 ? -17.266 6.414 6.246 1 96.12 23 LYS B CA 1
ATOM 1506 C C . LYS B 1 23 ? -15.773 6.184 6.047 1 96.12 23 LYS B C 1
ATOM 1508 O O . LYS B 1 23 ? -14.984 7.133 6.059 1 96.12 23 LYS B O 1
ATOM 1513 N N . THR B 1 24 ? -15.406 4.914 5.945 1 96.94 24 THR B N 1
ATOM 1514 C CA . THR B 1 24 ? -14.078 4.527 5.492 1 96.94 24 THR B CA 1
ATOM 1515 C C . THR B 1 24 ? -14.055 4.332 3.979 1 96.94 24 THR B C 1
ATOM 1517 O O . THR B 1 24 ? -14.953 3.697 3.418 1 96.94 24 THR B O 1
ATOM 1520 N N . VAL B 1 25 ? -13.047 4.879 3.369 1 97.56 25 VAL B N 1
ATOM 1521 C CA . VAL B 1 25 ? -12.945 4.84 1.915 1 97.56 25 VAL B CA 1
ATOM 1522 C C . VAL B 1 25 ? -11.688 4.074 1.507 1 97.56 25 VAL B C 1
ATOM 1524 O O . VAL B 1 25 ? -10.602 4.328 2.033 1 97.56 25 VAL B O 1
ATOM 1527 N N . PHE B 1 26 ? -11.852 3.082 0.623 1 98.5 26 PHE B N 1
ATOM 1528 C CA . PHE B 1 26 ? -10.75 2.414 -0.061 1 98.5 26 PHE B CA 1
ATOM 1529 C C . PHE B 1 26 ? -10.68 2.84 -1.522 1 98.5 26 PHE B C 1
ATOM 1531 O O . PHE B 1 26 ? -11.688 2.801 -2.232 1 98.5 26 PHE B O 1
ATOM 1538 N N . ILE B 1 27 ? -9.555 3.234 -1.933 1 98.62 27 ILE B N 1
ATOM 1539 C CA . ILE B 1 27 ? -9.32 3.533 -3.342 1 98.62 27 ILE B CA 1
ATOM 1540 C C . ILE B 1 27 ? -8.203 2.645 -3.881 1 98.62 27 ILE B C 1
ATOM 1542 O O . ILE B 1 27 ? -7.105 2.598 -3.311 1 98.62 27 ILE B O 1
ATOM 1546 N N . VAL B 1 28 ? -8.5 1.897 -4.91 1 98.38 28 VAL B N 1
ATOM 1547 C CA . VAL B 1 28 ? -7.488 1.119 -5.621 1 98.38 28 VAL B CA 1
ATOM 1548 C C . VAL B 1 28 ? -7.344 1.644 -7.047 1 98.38 28 VAL B C 1
ATOM 1550 O O . VAL B 1 28 ? -8.336 1.834 -7.75 1 98.38 28 VAL B O 1
ATOM 1553 N N . GLU B 1 29 ? -6.156 1.901 -7.441 1 98 29 GLU B N 1
ATOM 1554 C CA . GLU B 1 29 ? -5.887 2.381 -8.789 1 98 29 GLU B CA 1
ATOM 1555 C C . GLU B 1 29 ? -4.633 1.726 -9.367 1 98 29 GLU B C 1
ATOM 1557 O O . GLU B 1 29 ? -3.811 1.187 -8.625 1 98 29 GLU B O 1
ATOM 1562 N N . GLY B 1 30 ? -4.641 1.849 -10.773 1 96.69 30 GLY B N 1
ATOM 1563 C CA . GLY B 1 30 ? -3.498 1.234 -11.422 1 96.69 30 GLY B CA 1
ATOM 1564 C C . GLY B 1 30 ? -3.691 1.058 -12.922 1 96.69 30 GLY B C 1
ATOM 1565 O O . GLY B 1 30 ? -4.488 1.766 -13.539 1 96.69 30 GLY B O 1
ATOM 1566 N N . ARG B 1 31 ? -2.836 0.196 -13.414 1 94.31 31 ARG B N 1
ATOM 1567 C CA . ARG B 1 31 ? -2.883 -0.181 -14.82 1 94.31 31 ARG B CA 1
ATOM 1568 C C . ARG B 1 31 ? -3.006 -1.693 -14.984 1 94.31 31 ARG B C 1
ATOM 1570 O O . ARG B 1 31 ? -2.363 -2.453 -14.258 1 94.31 31 ARG B O 1
ATOM 1577 N N . ALA B 1 32 ? -3.875 -2.01 -15.844 1 93.81 32 ALA B N 1
ATOM 1578 C CA . ALA B 1 32 ? -4.062 -3.43 -16.141 1 93.81 32 ALA B CA 1
ATOM 1579 C C . ALA B 1 32 ? -4.105 -3.682 -17.641 1 93.81 32 ALA B C 1
ATOM 1581 O O . ALA B 1 32 ? -4.898 -3.066 -18.359 1 93.81 32 ALA B O 1
ATOM 1582 N N . THR B 1 33 ? -3.191 -4.59 -18.047 1 90.81 33 THR B N 1
ATOM 1583 C CA . THR B 1 33 ? -3.133 -4.93 -19.469 1 90.81 33 THR B CA 1
ATOM 1584 C C . THR B 1 33 ? -3.23 -6.441 -19.656 1 90.81 33 THR B C 1
ATOM 1586 O O . THR B 1 33 ? -2.734 -7.215 -18.844 1 90.81 33 THR B O 1
ATOM 1589 N N . CYS B 1 34 ? -3.951 -6.746 -20.75 1 84.88 34 CYS B N 1
ATOM 1590 C CA . CYS B 1 34 ? -4.09 -8.156 -21.094 1 84.88 34 CYS B CA 1
ATOM 1591 C C . CYS B 1 34 ? -3.564 -8.414 -22.5 1 84.88 34 CYS B C 1
ATOM 1593 O O . CYS B 1 34 ? -3.719 -7.574 -23.391 1 84.88 34 CYS B O 1
ATOM 1595 N N . LYS B 1 35 ? -2.75 -9.492 -22.734 1 77.31 35 LYS B N 1
ATOM 1596 C CA . LYS B 1 35 ? -2.107 -9.812 -24 1 77.31 35 LYS B CA 1
ATOM 1597 C C . LYS B 1 35 ? -3.133 -9.914 -25.125 1 77.31 35 LYS B C 1
ATOM 1599 O O . LYS B 1 35 ? -2.912 -9.398 -26.219 1 77.31 35 LYS B O 1
ATOM 1604 N N . ASN B 1 36 ? -4.125 -10.633 -24.984 1 71.31 36 ASN B N 1
ATOM 1605 C CA . ASN B 1 36 ? -4.996 -10.961 -26.109 1 71.31 36 ASN B CA 1
ATOM 1606 C C . ASN B 1 36 ? -6.285 -10.141 -26.078 1 71.31 36 ASN B C 1
ATOM 1608 O O . ASN B 1 36 ? -7.07 -10.156 -27.031 1 71.31 36 ASN B O 1
ATOM 1612 N N . ASP B 1 37 ? -6.504 -9.5 -24.938 1 68.44 37 ASP B N 1
ATOM 1613 C CA . ASP B 1 37 ? -7.789 -8.82 -24.812 1 68.44 37 ASP B CA 1
ATOM 1614 C C . ASP B 1 37 ? -7.668 -7.562 -23.953 1 68.44 37 ASP B C 1
ATOM 1616 O O . ASP B 1 37 ? -6.719 -7.426 -23.172 1 68.44 37 ASP B O 1
ATOM 1620 N N . GLU B 1 38 ? -8.484 -6.621 -24.453 1 73.44 38 GLU B N 1
ATOM 1621 C CA . GLU B 1 38 ? -8.57 -5.422 -23.609 1 73.44 38 GLU B CA 1
ATOM 1622 C C . GLU B 1 38 ? -9.523 -5.633 -22.438 1 73.44 38 GLU B C 1
ATOM 1624 O O . GLU B 1 38 ? -10.57 -6.262 -22.594 1 73.44 38 GLU B O 1
ATOM 1629 N N . LEU B 1 39 ? -8.945 -5.457 -21.297 1 83 39 LEU B N 1
ATOM 1630 C CA . LEU B 1 39 ? -9.828 -5.402 -20.141 1 83 39 LEU B CA 1
ATOM 1631 C C . LEU B 1 39 ? -10.695 -4.145 -20.172 1 83 39 LEU B C 1
ATOM 1633 O O . LEU B 1 39 ? -10.414 -3.176 -19.469 1 83 39 LEU B O 1
ATOM 1637 N N . SER B 1 40 ? -11.727 -4.176 -21.109 1 83.94 40 SER B N 1
ATOM 1638 C CA . SER B 1 40 ? -12.539 -2.992 -21.359 1 83.94 40 SER B CA 1
ATOM 1639 C C . SER B 1 40 ? -13.383 -2.637 -20.141 1 83.94 40 SER B C 1
ATOM 1641 O O . SER B 1 40 ? -13.539 -1.46 -19.812 1 83.94 40 SER B O 1
ATOM 1643 N N . GLU B 1 41 ? -13.961 -3.676 -19.578 1 91.31 41 GLU B N 1
ATOM 1644 C CA . GLU B 1 41 ? -14.742 -3.449 -18.375 1 91.31 41 GLU B CA 1
ATOM 1645 C C . GLU B 1 41 ? -14.18 -4.242 -17.188 1 91.31 41 GLU B C 1
ATOM 1647 O O . GLU B 1 41 ? -13.734 -5.379 -17.359 1 91.31 41 GLU B O 1
ATOM 1652 N N . LEU B 1 42 ? -14.211 -3.541 -16.156 1 95.19 42 LEU B N 1
ATOM 1653 C CA . LEU B 1 42 ? -13.727 -4.16 -14.922 1 95.19 42 LEU B CA 1
ATOM 1654 C C . LEU B 1 42 ? -14.703 -3.941 -13.781 1 95.19 42 LEU B C 1
ATOM 1656 O O . LEU B 1 42 ? -15.289 -2.863 -13.656 1 95.19 42 LEU B O 1
ATOM 1660 N N . TYR B 1 43 ? -14.859 -5.02 -13.039 1 97.19 43 TYR B N 1
ATOM 1661 C CA . TYR B 1 43 ? -15.688 -4.992 -11.836 1 97.19 43 TYR B CA 1
ATOM 1662 C C . TYR B 1 43 ? -14.898 -5.477 -10.625 1 97.19 43 TYR B C 1
ATOM 1664 O O . TYR B 1 43 ? -14.133 -6.438 -10.719 1 97.19 43 TYR B O 1
ATOM 1672 N N . ALA B 1 44 ? -15.062 -4.801 -9.523 1 98.44 44 ALA B N 1
ATOM 1673 C CA . ALA B 1 44 ? -14.344 -5.16 -8.305 1 98.44 44 ALA B CA 1
ATOM 1674 C C . ALA B 1 44 ? -15.305 -5.629 -7.219 1 98.44 44 ALA B C 1
ATOM 1676 O O . ALA B 1 44 ? -16.438 -5.141 -7.129 1 9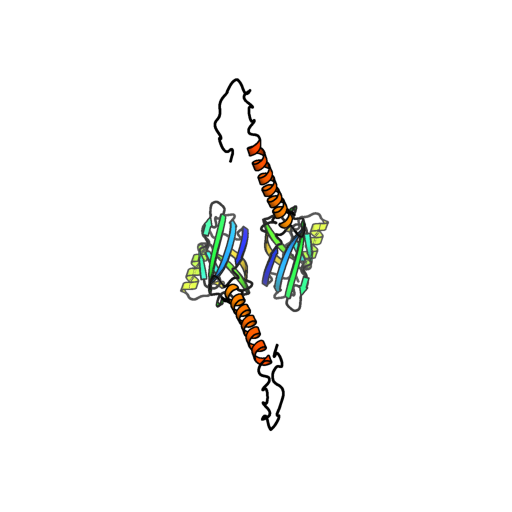8.44 44 ALA B O 1
ATOM 1677 N N . VAL B 1 45 ? -14.812 -6.586 -6.465 1 98.38 45 VAL B N 1
ATOM 1678 C CA . VAL B 1 45 ? -15.633 -7.156 -5.398 1 98.38 45 VAL B CA 1
ATOM 1679 C C . VAL B 1 45 ? -14.883 -7.059 -4.066 1 98.38 45 VAL B C 1
ATOM 1681 O O . VAL B 1 45 ? -13.727 -7.465 -3.971 1 98.38 45 VAL B O 1
ATOM 1684 N N . LEU B 1 46 ? -15.461 -6.516 -3.061 1 97.56 46 LEU B N 1
ATOM 1685 C CA . LEU B 1 46 ? -15.047 -6.551 -1.661 1 97.56 46 LEU B CA 1
ATOM 1686 C C . LEU B 1 46 ? -16.156 -7.121 -0.783 1 97.56 46 LEU B C 1
ATOM 1688 O O . LEU B 1 46 ? -17.203 -6.484 -0.593 1 97.56 46 LEU B O 1
ATOM 1692 N N . GLY B 1 47 ? -15.797 -8.297 -0.274 1 93 47 GLY B N 1
ATOM 1693 C CA . GLY B 1 47 ? -16.891 -8.961 0.422 1 93 47 GLY B CA 1
ATOM 1694 C C . GLY B 1 47 ? -18.031 -9.344 -0.493 1 93 47 GLY B C 1
ATOM 1695 O O . GLY B 1 47 ? -17.844 -10.062 -1.474 1 93 47 GLY B O 1
ATOM 1696 N N . ASP B 1 48 ? -19.141 -8.844 -0.233 1 91.38 48 ASP B N 1
ATOM 1697 C CA . ASP B 1 48 ? -20.312 -9.148 -1.043 1 91.38 48 ASP B CA 1
ATOM 1698 C C . ASP B 1 48 ? -20.719 -7.949 -1.902 1 91.38 48 ASP B C 1
ATOM 1700 O O . ASP B 1 48 ? -21.766 -7.969 -2.557 1 91.38 48 ASP B O 1
ATOM 1704 N N . LYS B 1 49 ? -19.938 -6.934 -1.911 1 95.44 49 LYS B N 1
ATOM 1705 C CA . LYS B 1 49 ? -20.234 -5.73 -2.682 1 95.44 49 LYS B CA 1
ATOM 1706 C C . LYS B 1 49 ? -19.516 -5.754 -4.035 1 95.44 49 LYS B C 1
ATOM 1708 O O . LYS B 1 49 ? -18.312 -5.984 -4.105 1 95.44 49 LYS B O 1
ATOM 1713 N N . ILE B 1 50 ? -20.281 -5.609 -5.047 1 97.25 50 ILE B N 1
ATOM 1714 C CA . ILE B 1 50 ? -19.766 -5.523 -6.406 1 97.25 50 ILE B CA 1
ATOM 1715 C C . ILE B 1 50 ? -19.797 -4.074 -6.887 1 97.25 50 ILE B C 1
ATOM 1717 O O . ILE B 1 50 ? -20.859 -3.434 -6.863 1 97.25 50 ILE B O 1
ATOM 1721 N N . VAL B 1 51 ? -18.625 -3.508 -7.301 1 98.25 51 VAL B N 1
ATOM 1722 C CA . VAL B 1 51 ? -18.531 -2.129 -7.766 1 98.25 51 VAL B CA 1
ATOM 1723 C C . VAL B 1 51 ? -17.828 -2.088 -9.117 1 98.25 51 VAL B C 1
ATOM 1725 O O . VAL B 1 51 ? -16.75 -2.689 -9.281 1 98.25 51 VAL B O 1
ATOM 1728 N N . PRO B 1 52 ? -18.438 -1.421 -10.086 1 97.81 52 PRO B N 1
ATOM 1729 C CA . PRO B 1 52 ? -17.703 -1.262 -11.344 1 97.81 52 PRO B CA 1
ATOM 1730 C C . PRO B 1 52 ? -16.469 -0.381 -11.203 1 97.81 52 PRO B C 1
ATOM 1732 O O . PRO B 1 52 ? -16.5 0.628 -10.492 1 97.81 52 PRO B O 1
ATOM 1735 N N . ALA B 1 53 ? -15.43 -0.771 -11.82 1 97.94 53 ALA B N 1
ATOM 1736 C CA . ALA B 1 53 ? -14.203 0.024 -11.82 1 97.94 53 ALA B CA 1
ATOM 1737 C C . ALA B 1 53 ? -14.172 0.982 -13.008 1 97.94 53 ALA B C 1
ATOM 1739 O O . ALA B 1 53 ? -14.57 0.618 -14.117 1 97.94 53 ALA B O 1
ATOM 1740 N N . SER B 1 54 ? -13.758 2.207 -12.75 1 97.12 54 SER B N 1
ATOM 1741 C CA . SER B 1 54 ? -13.523 3.133 -13.852 1 97.12 54 SER B CA 1
ATOM 1742 C C . SER B 1 54 ? -12.32 2.701 -14.695 1 97.12 54 SER B C 1
ATOM 1744 O O . SER B 1 54 ? -11.305 2.262 -14.148 1 97.12 54 SER B O 1
ATOM 1746 N N . ARG B 1 55 ? -12.547 2.871 -16.031 1 94.94 55 ARG B N 1
ATOM 1747 C CA . ARG B 1 55 ? -11.492 2.443 -16.953 1 94.94 55 ARG B CA 1
ATOM 1748 C C . ARG B 1 55 ? -11.133 3.551 -17.938 1 94.94 55 ARG B C 1
ATOM 1750 O O . ARG B 1 55 ? -12.023 4.23 -18.469 1 94.94 55 ARG B O 1
ATOM 1757 N N . ASN B 1 56 ? -9.906 3.736 -18.062 1 94.38 56 ASN B N 1
ATOM 1758 C CA . ASN B 1 56 ? -9.375 4.508 -19.188 1 94.38 56 ASN B CA 1
ATOM 1759 C C . ASN B 1 56 ? -8.711 3.609 -20.219 1 94.38 56 ASN B C 1
ATOM 1761 O O . ASN B 1 56 ? -7.57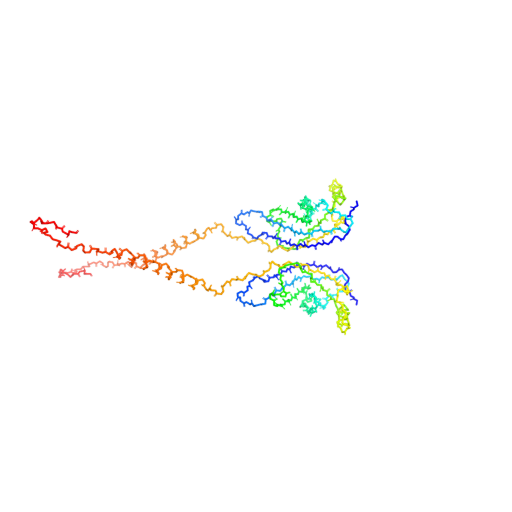 3.176 -20.031 1 94.38 56 ASN B O 1
ATOM 1765 N N . LEU B 1 57 ? -9.344 3.457 -21.344 1 89.38 57 LEU B N 1
ATOM 1766 C CA . LEU B 1 57 ? -8.891 2.467 -22.312 1 89.38 57 LEU B CA 1
ATOM 1767 C C . LEU B 1 57 ? -7.684 2.977 -23.094 1 89.38 57 LEU B C 1
ATOM 1769 O O . LEU B 1 57 ? -6.93 2.186 -23.672 1 89.38 57 LEU B O 1
ATOM 1773 N N . GLU B 1 58 ? -7.52 4.254 -23.094 1 90.12 58 GLU B N 1
ATOM 1774 C CA . GLU B 1 58 ? -6.363 4.824 -23.781 1 90.12 58 GLU B CA 1
ATOM 1775 C C . GLU B 1 58 ? -5.074 4.551 -23.016 1 90.12 58 GLU B C 1
ATOM 1777 O O . GLU B 1 58 ? -4.039 4.246 -23.625 1 90.12 58 GLU B O 1
ATOM 1782 N N . THR B 1 59 ? -5.105 4.602 -21.719 1 91.94 59 THR B N 1
ATOM 1783 C CA . THR B 1 59 ? -3.906 4.449 -20.906 1 91.94 59 THR B CA 1
ATOM 1784 C C . THR B 1 59 ? -3.924 3.117 -20.156 1 91.94 59 THR B C 1
ATOM 1786 O O . THR B 1 59 ? -3.002 2.809 -19.406 1 91.94 59 THR B O 1
ATOM 1789 N N . ASP B 1 60 ? -4.996 2.352 -20.281 1 92.38 60 ASP B N 1
ATOM 1790 C CA . ASP B 1 60 ? -5.207 1.065 -19.625 1 92.38 60 ASP B CA 1
ATOM 1791 C C . ASP B 1 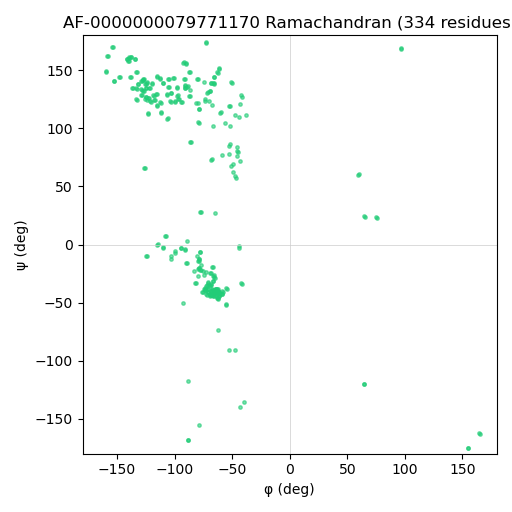60 ? -5.297 1.23 -18.109 1 92.38 60 ASP B C 1
ATOM 1793 O O . ASP B 1 60 ? -4.961 0.313 -17.359 1 92.38 60 ASP B O 1
ATOM 1797 N N . GLU B 1 61 ? -5.641 2.355 -17.625 1 95.62 61 GLU B N 1
ATOM 1798 C CA . GLU B 1 61 ? -5.742 2.641 -16.203 1 95.62 61 GLU B CA 1
ATOM 1799 C C . GLU B 1 61 ? -7.117 2.262 -15.656 1 95.62 61 GLU B C 1
ATOM 1801 O O . GLU B 1 61 ? -8.109 2.295 -16.391 1 95.62 61 GLU B O 1
ATOM 1806 N N . PHE B 1 62 ? -7.074 1.875 -14.422 1 97.19 62 PHE B N 1
ATOM 1807 C CA . PHE B 1 62 ? -8.336 1.59 -13.75 1 97.19 62 PHE B CA 1
ATOM 1808 C C . PHE B 1 62 ? -8.375 2.221 -12.367 1 97.19 62 PHE B C 1
ATOM 1810 O O . PHE B 1 62 ? -7.328 2.57 -11.812 1 97.19 62 PHE B O 1
ATOM 1817 N N . GLN B 1 63 ? -9.539 2.426 -11.789 1 98 63 GLN B N 1
ATOM 1818 C CA . GLN B 1 63 ? -9.734 2.912 -10.43 1 98 63 GLN B CA 1
ATOM 1819 C C . GLN B 1 63 ? -11.055 2.418 -9.852 1 98 63 GLN B C 1
ATOM 1821 O O . GLN B 1 63 ? -12.07 2.375 -10.555 1 98 63 GLN B O 1
ATOM 1826 N N . VAL B 1 64 ? -11.023 2.082 -8.656 1 98.62 64 VAL B N 1
ATOM 1827 C CA . VAL B 1 64 ? -12.258 1.689 -7.977 1 98.62 64 VAL B CA 1
ATOM 1828 C C . VAL B 1 64 ? -12.289 2.289 -6.574 1 98.62 64 VAL B C 1
ATOM 1830 O O . VAL B 1 64 ? -11.242 2.436 -5.934 1 98.62 64 VAL B O 1
ATOM 1833 N N . THR B 1 65 ? -13.438 2.66 -6.164 1 98.44 65 THR B N 1
ATOM 1834 C CA . THR B 1 65 ? -13.648 3.252 -4.844 1 98.44 65 THR B CA 1
ATOM 1835 C C . THR B 1 65 ? -14.695 2.473 -4.059 1 98.44 65 THR B C 1
ATOM 1837 O O . THR B 1 65 ? -15.797 2.232 -4.559 1 98.44 65 THR B O 1
ATOM 1840 N N . PHE B 1 66 ? -14.367 2.021 -2.908 1 98.44 66 PHE B N 1
ATOM 1841 C CA . PHE B 1 66 ? -15.305 1.437 -1.955 1 98.44 66 PHE B CA 1
ATOM 1842 C C . PHE B 1 66 ? -15.492 2.348 -0.748 1 98.44 66 PHE B C 1
ATOM 1844 O O . PHE B 1 66 ? -14.531 2.951 -0.266 1 98.44 66 PHE B O 1
ATOM 1851 N N . SER B 1 67 ? -16.703 2.434 -0.339 1 97.19 67 SER B N 1
ATOM 1852 C CA . SER B 1 67 ? -17 3.197 0.868 1 97.19 67 SER B CA 1
ATOM 1853 C C . SER B 1 67 ? -18 2.463 1.75 1 97.19 67 SER B C 1
ATOM 1855 O O . SER B 1 67 ? -18.984 1.902 1.252 1 97.19 67 SER B O 1
ATOM 1857 N N . ASP B 1 68 ? -17.75 2.418 3 1 97.56 68 ASP B N 1
ATOM 1858 C CA . ASP B 1 68 ? -18.641 1.799 3.975 1 97.56 68 ASP B CA 1
ATOM 1859 C C . ASP B 1 68 ? -18.453 2.414 5.359 1 97.56 68 ASP B C 1
ATOM 1861 O O . ASP B 1 68 ? -17.516 3.191 5.578 1 97.56 68 ASP B O 1
ATOM 1865 N N . ASP B 1 69 ? -19.344 2.062 6.215 1 96.56 69 ASP B N 1
ATOM 1866 C CA . ASP B 1 69 ? -19.219 2.557 7.582 1 96.56 69 ASP B CA 1
ATOM 1867 C C . ASP B 1 69 ? -17.922 2.064 8.219 1 96.56 69 ASP B C 1
ATOM 1869 O O . ASP B 1 69 ? -17.453 0.961 7.922 1 96.56 69 ASP B O 1
ATOM 1873 N N . HIS B 1 70 ? -17.375 2.869 9.172 1 95.94 70 HIS B N 1
ATOM 1874 C CA . HIS B 1 70 ? -16.125 2.535 9.836 1 95.94 70 HIS B CA 1
ATOM 1875 C C . HIS B 1 70 ? -16.188 1.15 10.469 1 95.94 70 HIS B C 1
ATOM 1877 O O . HIS B 1 70 ? -15.211 0.404 10.445 1 95.94 70 HIS B O 1
ATOM 1883 N N . LYS B 1 71 ? -17.359 0.835 11.023 1 94.88 71 LYS B N 1
ATOM 1884 C CA . LYS B 1 71 ? -17.516 -0.436 11.719 1 94.88 71 LYS B CA 1
ATOM 1885 C C . LYS B 1 71 ? -17.453 -1.61 10.75 1 94.88 71 LYS B C 1
ATOM 1887 O O . LYS B 1 71 ? -17.062 -2.717 11.125 1 94.88 71 LYS B O 1
ATOM 1892 N N . LYS B 1 72 ? -17.766 -1.35 9.555 1 96.94 72 LYS B N 1
ATOM 1893 C CA . LYS B 1 72 ? -17.844 -2.41 8.555 1 96.94 72 LYS B CA 1
ATOM 1894 C C . LYS B 1 72 ? -16.484 -2.596 7.859 1 96.94 72 LYS B C 1
ATOM 1896 O O . LYS B 1 72 ? -16.266 -3.594 7.168 1 96.94 72 LYS B O 1
ATOM 1901 N N . LEU B 1 73 ? -15.609 -1.653 7.984 1 97 73 LEU B N 1
ATOM 1902 C CA . LEU B 1 73 ? -14.258 -1.729 7.445 1 97 73 LEU B CA 1
ATOM 1903 C C . LEU B 1 73 ? -13.227 -1.462 8.531 1 97 73 LEU B C 1
ATOM 1905 O O . LEU B 1 73 ? -12.461 -0.497 8.445 1 97 73 LEU B O 1
ATOM 1909 N N . PRO B 1 74 ? -13.211 -2.428 9.484 1 96.38 74 PRO B N 1
ATOM 1910 C CA . PRO B 1 74 ? -12.219 -2.244 10.547 1 96.38 74 PRO B CA 1
ATOM 1911 C C . PRO B 1 74 ? -10.797 -2.512 10.078 1 96.38 74 PRO B C 1
ATOM 1913 O O . PRO B 1 74 ? -10.586 -2.91 8.93 1 96.38 74 PRO B O 1
ATOM 1916 N N . LYS B 1 75 ? -9.883 -2.213 11.023 1 96.94 75 LYS B N 1
ATOM 1917 C CA . LYS B 1 75 ? -8.477 -2.502 10.734 1 96.94 75 LYS B CA 1
ATOM 1918 C C . LYS B 1 75 ? -8.305 -3.939 10.25 1 96.94 75 LYS B C 1
ATOM 1920 O O . LYS B 1 75 ? -8.891 -4.863 10.812 1 96.94 75 LYS B O 1
ATOM 1925 N N . GLY B 1 76 ? -7.43 -4.074 9.25 1 96.94 76 GLY B N 1
ATOM 1926 C CA . GLY B 1 76 ? -7.188 -5.434 8.797 1 96.94 76 GLY B CA 1
ATOM 1927 C C . GLY B 1 76 ? -6.719 -5.504 7.355 1 96.94 76 GLY B C 1
ATOM 1928 O O . GLY B 1 76 ? -6.395 -4.48 6.75 1 96.94 76 GLY B O 1
ATOM 1929 N N . TYR B 1 77 ? -6.582 -6.836 6.875 1 96.38 77 TYR B N 1
ATOM 1930 C CA . TYR B 1 77 ? -6.207 -7.113 5.492 1 96.38 77 TYR B CA 1
ATOM 1931 C C . TYR B 1 77 ? -7.434 -7.422 4.645 1 96.38 77 TYR B C 1
ATOM 1933 O O . TYR B 1 77 ? -8.312 -8.172 5.07 1 96.38 77 TYR B O 1
ATOM 1941 N N . TYR B 1 78 ? -7.422 -6.805 3.508 1 96.81 78 TYR B N 1
ATOM 1942 C CA . TYR B 1 78 ? -8.539 -6.973 2.584 1 96.81 78 TYR B CA 1
ATOM 1943 C C . TYR B 1 78 ? -8.047 -7.395 1.205 1 96.81 78 TYR B C 1
ATOM 1945 O O . TYR B 1 78 ? -6.996 -6.941 0.747 1 96.81 78 TYR B O 1
ATOM 1953 N N . SER B 1 79 ? -8.812 -8.289 0.574 1 95.31 79 SER B N 1
ATOM 1954 C CA . SER B 1 79 ? -8.523 -8.695 -0.798 1 95.31 79 SER B CA 1
ATOM 1955 C C . SER B 1 79 ? -9.594 -8.195 -1.759 1 95.31 79 SER B C 1
ATOM 1957 O O . SER B 1 79 ? -10.758 -8.602 -1.658 1 95.31 79 SER B O 1
ATOM 1959 N N . ILE B 1 80 ? -9.195 -7.32 -2.605 1 97.5 80 ILE B N 1
ATOM 1960 C CA . ILE B 1 80 ? -10.109 -6.824 -3.629 1 97.5 80 ILE B CA 1
ATOM 1961 C C . ILE B 1 80 ? -9.93 -7.629 -4.914 1 97.5 80 ILE B C 1
ATOM 1963 O O . ILE B 1 80 ? -8.844 -7.617 -5.512 1 97.5 80 ILE B O 1
ATOM 1967 N N . ARG B 1 81 ? -11.055 -8.234 -5.383 1 97.25 81 ARG B N 1
ATOM 1968 C CA . ARG B 1 81 ? -11.008 -9.109 -6.551 1 97.25 81 ARG B CA 1
ATOM 1969 C C . ARG B 1 81 ? -11.609 -8.422 -7.77 1 97.25 81 ARG B C 1
ATOM 1971 O O . ARG B 1 81 ? -12.664 -7.793 -7.68 1 97.25 81 ARG B O 1
ATOM 1978 N N . PHE B 1 82 ? -10.93 -8.57 -8.852 1 96.44 82 PHE B N 1
ATOM 1979 C CA . PHE B 1 82 ? -11.375 -7.902 -10.078 1 96.44 82 PHE B CA 1
ATOM 1980 C C . PHE B 1 82 ? -11.844 -8.922 -11.109 1 96.44 82 PHE B C 1
ATOM 1982 O O . PHE B 1 82 ? -11.234 -9.977 -11.266 1 96.44 82 PHE B O 1
ATOM 1989 N N . TYR B 1 83 ? -12.906 -8.469 -11.805 1 95.25 83 TYR B N 1
ATOM 1990 C CA . TYR B 1 83 ? -13.555 -9.367 -12.758 1 95.25 83 TYR B CA 1
ATOM 1991 C C . TYR B 1 83 ? -13.805 -8.664 -14.086 1 95.25 83 TYR B C 1
ATOM 1993 O O . TYR B 1 83 ? -14.07 -7.457 -14.117 1 95.25 83 TYR B O 1
ATOM 2001 N N . ASP B 1 84 ? -13.75 -9.461 -15.102 1 93.44 84 ASP B N 1
ATOM 2002 C CA . ASP B 1 84 ? -14.156 -8.961 -16.422 1 93.44 84 ASP B CA 1
ATOM 2003 C C . ASP B 1 84 ? -15.648 -9.164 -16.641 1 93.44 84 ASP B C 1
ATOM 2005 O O . ASP B 1 84 ? -16.391 -9.484 -15.703 1 93.44 84 ASP B O 1
ATOM 2009 N N . ASP B 1 85 ? -16.156 -8.992 -17.875 1 91.81 85 ASP B N 1
ATOM 2010 C CA . ASP B 1 85 ? -17.578 -9.086 -18.188 1 91.81 85 ASP B CA 1
ATOM 2011 C C . ASP B 1 85 ? -18.109 -10.484 -17.906 1 91.81 85 ASP B C 1
ATOM 2013 O O . ASP B 1 85 ? -19.188 -10.641 -17.344 1 91.81 85 ASP B O 1
ATOM 2017 N N . MET B 1 86 ? -17.328 -11.43 -18.25 1 90.88 86 MET B N 1
ATOM 2018 C CA . MET B 1 86 ? -17.766 -12.805 -18.031 1 90.88 86 MET B CA 1
ATOM 2019 C C . MET B 1 86 ? -17.812 -13.117 -16.531 1 90.88 86 MET B C 1
ATOM 2021 O O . MET B 1 86 ? -18.75 -13.766 -16.062 1 90.88 86 MET B O 1
ATOM 2025 N N . GLY B 1 87 ? -16.766 -12.688 -15.891 1 94.06 87 GLY B N 1
ATOM 2026 C CA . GLY B 1 87 ? -16.781 -12.852 -14.445 1 94.06 87 GLY B CA 1
ATOM 2027 C C . GLY B 1 87 ? -17.969 -12.172 -13.781 1 94.06 87 GLY B C 1
ATOM 2028 O O . GLY B 1 87 ? -18.562 -12.719 -12.859 1 94.06 87 GLY B O 1
ATOM 2029 N N . TYR B 1 88 ? -18.25 -10.984 -14.297 1 95.81 88 TYR B N 1
ATOM 2030 C CA . TYR B 1 88 ? -19.375 -10.234 -13.742 1 95.81 88 TYR B CA 1
ATOM 2031 C C . TYR B 1 88 ? -20.688 -11 -13.914 1 95.81 88 TYR B C 1
ATOM 2033 O O . TYR B 1 88 ? -21.5 -11.047 -12.992 1 95.81 88 TYR B O 1
ATOM 2041 N N . LEU B 1 89 ? -20.844 -11.516 -15.023 1 95.5 89 LEU B N 1
ATOM 2042 C CA . LEU B 1 89 ? -22.047 -12.305 -15.273 1 95.5 89 LEU B CA 1
ATOM 2043 C C . LEU B 1 89 ? -22.141 -13.469 -14.297 1 95.5 89 LEU B C 1
ATOM 2045 O O . LEU B 1 89 ? -23.219 -13.766 -13.781 1 95.5 89 LEU B O 1
ATOM 2049 N N . SER B 1 90 ? -21.047 -14.117 -14.062 1 96.12 90 SER B N 1
ATOM 2050 C CA . SER B 1 90 ? -21 -15.219 -13.102 1 96.12 90 SER B CA 1
ATOM 2051 C C . SER B 1 90 ? -21.297 -14.719 -11.688 1 96.12 90 SER B C 1
ATOM 2053 O O . SER B 1 90 ? -21.953 -15.414 -10.906 1 96.12 90 SER B O 1
ATOM 2055 N N . LEU B 1 91 ? -20.812 -13.562 -11.367 1 97.06 91 LEU B N 1
ATOM 2056 C CA . LEU B 1 91 ? -21.062 -12.969 -10.062 1 97.06 91 LEU B CA 1
ATOM 2057 C C . LEU B 1 91 ? -22.547 -12.695 -9.852 1 97.06 91 LEU B C 1
ATOM 2059 O O . LEU B 1 91 ? -23.094 -13.008 -8.797 1 97.06 91 LEU B O 1
ATOM 2063 N N . ARG B 1 92 ? -23.156 -12.133 -10.844 1 96.69 92 ARG B N 1
ATOM 2064 C CA . ARG B 1 92 ? -24.562 -11.789 -10.75 1 96.69 92 ARG B CA 1
ATOM 2065 C C . ARG B 1 92 ? -25.438 -13.031 -10.609 1 96.69 92 ARG B C 1
ATOM 2067 O O . ARG B 1 92 ? -26.406 -13.039 -9.844 1 96.69 92 ARG B O 1
ATOM 2074 N N . LYS B 1 93 ? -25.078 -14.023 -11.312 1 96.56 93 LYS B N 1
ATOM 2075 C CA . LYS B 1 93 ? -25.781 -15.289 -11.195 1 96.56 93 LYS B CA 1
ATOM 2076 C C . LYS B 1 93 ? -25.656 -15.859 -9.781 1 96.56 93 LYS B C 1
ATOM 2078 O O . LYS B 1 93 ? -26.641 -16.297 -9.188 1 96.56 93 LYS B O 1
ATOM 2083 N N . ALA B 1 94 ? -24.469 -15.852 -9.289 1 96.12 94 ALA B N 1
ATOM 2084 C CA . ALA B 1 94 ? -24.234 -16.344 -7.934 1 96.12 94 ALA B CA 1
ATOM 2085 C C . ALA B 1 94 ? -25.016 -15.516 -6.918 1 96.12 94 ALA B C 1
ATOM 2087 O O . ALA B 1 94 ? -25.594 -16.062 -5.98 1 96.12 94 ALA B O 1
ATOM 2088 N N . GLN B 1 95 ? -25.031 -14.25 -7.082 1 94.12 95 GLN B N 1
ATOM 2089 C CA . GLN B 1 95 ? -25.734 -13.359 -6.168 1 94.12 95 GLN B CA 1
ATOM 2090 C C . GLN B 1 95 ? -27.234 -13.625 -6.18 1 94.12 95 GLN B C 1
ATOM 2092 O O . GLN B 1 95 ? -27.891 -13.617 -5.129 1 94.12 95 GLN B O 1
ATOM 2097 N N . SER B 1 96 ? -27.766 -13.844 -7.352 1 95.38 96 SER B N 1
ATOM 2098 C CA . SER B 1 96 ? -29.188 -14.086 -7.504 1 95.38 96 SER B CA 1
ATOM 2099 C C . SER B 1 96 ? -29.609 -15.406 -6.848 1 95.38 96 SER B C 1
ATOM 2101 O O . SER B 1 96 ? -30.734 -15.547 -6.379 1 95.38 96 SER B O 1
ATOM 2103 N N . GLN B 1 97 ? -28.688 -16.312 -6.754 1 95.94 97 GLN B N 1
ATOM 2104 C CA . GLN B 1 97 ? -28.969 -17.625 -6.176 1 95.94 97 GLN B CA 1
ATOM 2105 C C . GLN B 1 97 ? -28.609 -17.656 -4.695 1 95.94 97 GLN B C 1
ATOM 2107 O O . GLN B 1 97 ? -28.766 -18.688 -4.039 1 95.94 97 GLN B O 1
ATOM 2112 N N . GLY B 1 98 ? -28.094 -16.672 -4.164 1 93.06 98 GLY B N 1
ATOM 2113 C CA . GLY B 1 98 ? -27.734 -16.609 -2.758 1 93.06 98 GLY B CA 1
ATOM 2114 C C . GLY B 1 98 ? -26.469 -17.391 -2.438 1 93.06 98 GLY B C 1
ATOM 2115 O O . GLY B 1 98 ? -26.297 -17.875 -1.315 1 93.06 98 GLY B O 1
ATOM 2116 N N . GLN B 1 99 ? -25.672 -17.578 -3.453 1 93.31 99 GLN B N 1
ATOM 2117 C CA . GLN B 1 99 ? -24.406 -18.266 -3.271 1 93.31 99 GLN B CA 1
ATOM 2118 C C . GLN B 1 99 ? -23.266 -17.297 -2.973 1 93.31 99 GLN B C 1
ATOM 2120 O O . GLN B 1 99 ? -23.375 -16.109 -3.295 1 93.31 99 GLN B O 1
ATOM 2125 N N . SER B 1 100 ? -22.25 -17.828 -2.352 1 93.56 100 SER B N 1
ATOM 2126 C CA . SER B 1 100 ? -21.062 -17 -2.072 1 93.56 100 SER B CA 1
ATOM 2127 C C . SER B 1 100 ? -20.375 -16.594 -3.361 1 93.56 100 SER B C 1
ATOM 2129 O O . SER B 1 100 ? -20.281 -17.375 -4.305 1 93.56 100 SER B O 1
ATOM 2131 N N . LEU B 1 101 ? -19.859 -15.359 -3.322 1 95.75 101 LEU B N 1
ATOM 2132 C CA . LEU B 1 101 ? -19.141 -14.836 -4.48 1 95.75 101 LEU B CA 1
ATOM 2133 C C . LEU B 1 101 ? -17.719 -15.391 -4.539 1 95.75 101 LEU B C 1
ATOM 2135 O O . LEU B 1 101 ? -17.047 -15.281 -5.57 1 95.75 101 LEU B O 1
ATOM 2139 N N . ASP B 1 102 ? -17.25 -16 -3.51 1 92.5 102 ASP B N 1
ATOM 2140 C CA . ASP B 1 102 ? -15.852 -16.438 -3.391 1 92.5 102 ASP B CA 1
ATOM 2141 C C . ASP B 1 102 ? -15.539 -17.547 -4.383 1 92.5 102 ASP B C 1
ATOM 2143 O O . ASP B 1 102 ? -14.375 -17.797 -4.691 1 92.5 102 ASP B O 1
ATOM 2147 N N . GLY B 1 103 ? -16.578 -18.188 -4.879 1 92.06 103 GLY B N 1
ATOM 2148 C CA . GLY B 1 103 ? -16.375 -19.297 -5.793 1 92.06 103 GLY B CA 1
ATOM 2149 C C . GLY B 1 103 ? -16.062 -18.859 -7.211 1 92.06 103 GLY B C 1
ATOM 2150 O O . GLY B 1 103 ? -15.602 -19.656 -8.023 1 92.06 103 GLY B O 1
ATOM 2151 N N . VAL B 1 104 ? -16.281 -17.625 -7.527 1 94.75 104 VAL B N 1
ATOM 2152 C CA . VAL B 1 104 ? -16.047 -17.125 -8.875 1 94.75 104 VAL B CA 1
ATOM 2153 C C . VAL B 1 104 ? -14.586 -16.688 -9.008 1 94.75 104 VAL B C 1
ATOM 2155 O O . VAL B 1 104 ? -14.102 -15.883 -8.203 1 94.75 104 VAL B O 1
ATOM 2158 N N . LYS B 1 105 ? -13.922 -17.203 -10.055 1 93 105 LYS B N 1
ATOM 2159 C CA . LYS B 1 105 ? -12.5 -16.906 -10.258 1 93 105 LYS B CA 1
ATOM 2160 C C . LYS B 1 105 ? -12.305 -15.469 -10.703 1 93 105 LYS B C 1
ATOM 2162 O O . LYS B 1 105 ? -12.961 -15.008 -11.641 1 93 105 LYS B O 1
ATOM 2167 N N . SER B 1 106 ? -11.43 -14.781 -10.078 1 94.56 106 SER B N 1
ATOM 2168 C CA . SER B 1 106 ? -11.133 -13.398 -10.43 1 94.56 106 SER B CA 1
ATOM 2169 C C . SER B 1 106 ? -10.023 -13.32 -11.477 1 94.56 106 SER B C 1
ATOM 2171 O O . SER B 1 106 ? -9.242 -14.258 -11.633 1 94.56 106 SER B O 1
ATOM 2173 N N . VAL B 1 107 ? -10.039 -12.195 -12.203 1 93.38 107 VAL B N 1
ATOM 2174 C CA . VAL B 1 107 ? -8.984 -11.938 -13.18 1 93.38 107 VAL B CA 1
ATOM 2175 C C . VAL B 1 107 ? -7.684 -11.586 -12.453 1 93.38 107 VAL B C 1
ATOM 2177 O O . VAL B 1 107 ? -6.609 -12.062 -12.836 1 93.38 107 VAL B O 1
ATOM 2180 N N . PHE B 1 108 ? -7.715 -10.805 -11.453 1 93.56 108 PHE B N 1
ATOM 2181 C CA . PHE B 1 108 ? -6.605 -10.477 -10.57 1 93.56 108 PHE B CA 1
ATOM 2182 C C . PHE B 1 108 ? -7.113 -9.953 -9.234 1 93.56 108 PHE B C 1
ATOM 2184 O O . PHE B 1 108 ? -8.312 -9.727 -9.062 1 93.56 108 PHE B O 1
ATOM 2191 N N . THR B 1 109 ? -6.242 -9.984 -8.297 1 94.69 109 THR B N 1
ATOM 2192 C CA . THR B 1 109 ? -6.578 -9.555 -6.945 1 94.69 109 THR B CA 1
ATOM 2193 C C . THR B 1 109 ? -5.559 -8.539 -6.438 1 94.69 109 THR B C 1
ATOM 2195 O O . THR B 1 109 ? -4.367 -8.641 -6.742 1 94.69 109 THR B O 1
ATOM 2198 N N . VAL B 1 110 ? -6.051 -7.547 -5.742 1 95.81 110 VAL B N 1
ATOM 2199 C CA . VAL B 1 110 ? -5.191 -6.578 -5.07 1 95.81 110 VAL B CA 1
ATOM 2200 C C . VAL B 1 110 ? -5.418 -6.648 -3.562 1 95.81 110 VAL B C 1
ATOM 2202 O O . VAL B 1 110 ? -6.547 -6.496 -3.088 1 95.81 110 VAL B O 1
ATOM 2205 N N . ASP B 1 111 ? -4.332 -6.867 -2.881 1 94.81 111 ASP B N 1
ATOM 2206 C CA . ASP B 1 111 ? -4.426 -6.891 -1.424 1 94.81 111 ASP B CA 1
ATOM 2207 C C . ASP B 1 111 ? -4.23 -5.492 -0.839 1 94.81 111 ASP B C 1
ATOM 2209 O O . ASP B 1 111 ? -3.316 -4.766 -1.237 1 94.81 111 ASP B O 1
ATOM 2213 N N . VAL B 1 112 ? -5.105 -5.219 0.104 1 97.06 112 VAL B N 1
ATOM 2214 C CA . VAL B 1 112 ? -5.109 -3.902 0.732 1 97.06 112 VAL B CA 1
ATOM 2215 C C . VAL B 1 112 ? -5.023 -4.051 2.248 1 97.06 112 VAL B C 1
ATOM 2217 O O . VAL B 1 112 ? -5.699 -4.902 2.834 1 97.06 112 VAL B O 1
ATOM 2220 N N . TYR B 1 113 ? -4.102 -3.256 2.854 1 97.19 113 TYR B N 1
ATOM 2221 C CA . TYR B 1 113 ? -4.062 -3.162 4.309 1 97.19 113 TYR B CA 1
ATOM 2222 C C . TYR B 1 113 ? -4.695 -1.863 4.789 1 97.19 113 TYR B C 1
ATOM 2224 O O . TYR B 1 113 ? -4.391 -0.787 4.27 1 97.19 113 TYR B O 1
ATOM 2232 N N . HIS B 1 114 ? -5.594 -1.994 5.746 1 97.75 114 HIS B N 1
ATOM 2233 C CA . HIS B 1 114 ? -6.195 -0.844 6.41 1 97.75 114 HIS B CA 1
ATOM 2234 C C . HIS B 1 114 ? -5.809 -0.796 7.887 1 97.75 114 HIS B C 1
ATOM 2236 O O . HIS B 1 114 ? -6.16 -1.693 8.656 1 97.75 114 HIS B O 1
ATOM 2242 N N . PRO B 1 115 ? -5.18 0.229 8.266 1 96.56 115 PRO B N 1
ATOM 2243 C CA . PRO B 1 115 ? -4.727 0.301 9.656 1 96.56 115 PRO B CA 1
ATOM 2244 C C . PRO B 1 115 ? -5.848 0.659 10.633 1 96.56 115 PRO B C 1
ATOM 2246 O O . PRO B 1 115 ? -5.668 0.567 11.844 1 96.56 115 PRO B O 1
ATOM 2249 N N . GLY B 1 116 ? -6.988 0.981 10.227 1 95.62 116 GLY B N 1
ATOM 2250 C CA . GLY B 1 116 ? -8.094 1.422 11.07 1 95.62 116 GLY B CA 1
ATOM 2251 C C . GLY B 1 116 ? -8.227 2.932 11.141 1 95.62 116 GLY B C 1
ATOM 2252 O O . GLY B 1 116 ? -7.375 3.658 10.617 1 95.62 116 GLY B O 1
ATOM 2253 N N . VAL B 1 117 ? -9.328 3.354 11.703 1 93.69 117 VAL B N 1
ATOM 2254 C CA . VAL B 1 117 ? -9.57 4.789 11.82 1 93.69 117 VAL B CA 1
ATOM 2255 C C . VAL B 1 117 ? -9.266 5.246 13.25 1 93.69 117 VAL B C 1
ATOM 2257 O O . VAL B 1 117 ? -9.477 4.496 14.203 1 93.69 117 VAL B O 1
ATOM 2260 N N . TRP B 1 118 ? -8.703 6.484 13.297 1 88 118 TRP B N 1
ATOM 2261 C CA . TRP B 1 118 ? -8.453 7.09 14.602 1 88 118 TRP B CA 1
ATOM 2262 C C . TRP B 1 118 ? -9.547 8.086 14.961 1 88 118 TRP B C 1
ATOM 2264 O O . TRP B 1 118 ? -9.961 8.898 14.133 1 88 118 TRP B O 1
ATOM 2274 N N . PHE B 1 119 ? -10.156 7.809 16.094 1 80.56 119 PHE B N 1
ATOM 2275 C CA . PHE B 1 119 ? -11.266 8.648 16.531 1 80.56 119 PHE B CA 1
ATOM 2276 C C . PHE B 1 119 ? -10.758 9.859 17.297 1 80.56 119 PHE B C 1
ATOM 2278 O O . PHE B 1 119 ? -10.148 9.711 18.359 1 80.56 119 PHE B O 1
ATOM 2285 N N . SER B 1 120 ? -10.453 10.953 16.578 1 68.94 120 SER B N 1
ATOM 2286 C CA . SER B 1 120 ? -10.086 12.18 17.281 1 68.94 120 SER B CA 1
ATOM 2287 C C . SER B 1 120 ? -11.305 12.828 17.922 1 68.94 120 SER B C 1
ATOM 2289 O O . SER B 1 120 ? -12.375 12.898 17.312 1 68.94 120 SER B O 1
ATOM 2291 N N . PRO B 1 121 ? -11.258 13.094 19.234 1 62.91 121 PRO B N 1
ATOM 2292 C CA . PRO B 1 121 ? -12.383 13.766 19.891 1 62.91 121 PRO B CA 1
ATOM 2293 C C . PRO B 1 121 ? -12.789 15.055 19.188 1 62.91 121 PRO B C 1
ATOM 2295 O O . PRO B 1 121 ? -11.945 15.734 18.594 1 62.91 121 PRO B O 1
ATOM 2298 N N . LEU B 1 122 ? -14.109 15.062 18.703 1 59.38 122 LEU B N 1
ATOM 2299 C CA . LEU B 1 122 ? -14.703 16.266 18.125 1 59.38 122 LEU B CA 1
ATOM 2300 C C . LEU B 1 122 ? -14.391 17.484 18.969 1 59.38 122 LEU B C 1
ATOM 2302 O O . LEU B 1 122 ? -15 18.547 18.797 1 59.38 122 LEU B O 1
ATOM 2306 N N . ILE B 1 123 ? -13.742 17.281 20.031 1 59.5 123 ILE B N 1
ATOM 2307 C CA . ILE B 1 123 ? -13.562 18.516 20.781 1 59.5 123 ILE B CA 1
ATOM 2308 C C . ILE B 1 123 ? -12.422 19.328 20.172 1 59.5 123 ILE B C 1
ATOM 2310 O O . ILE B 1 123 ? -11.336 18.797 19.922 1 59.5 123 ILE B O 1
ATOM 2314 N N . HIS B 1 124 ? -12.828 20.312 19.516 1 59.16 124 HIS B N 1
ATOM 2315 C CA . HIS B 1 124 ? -11.922 21.281 18.906 1 59.16 124 HIS B CA 1
ATOM 2316 C C . HIS B 1 124 ? -10.766 21.625 19.828 1 59.16 124 HIS B C 1
ATOM 2318 O O . HIS B 1 124 ? -10.953 21.766 21.031 1 59.16 124 HIS B O 1
ATOM 2324 N N . SER B 1 125 ? -9.672 21.453 19.234 1 62.66 125 SER B N 1
ATOM 2325 C CA . SER B 1 125 ? -8.5 21.875 20 1 62.66 125 SER B CA 1
ATOM 2326 C C . SER B 1 125 ? -8.758 23.188 20.719 1 62.66 125 SER B C 1
ATOM 2328 O O . SER B 1 125 ? -8.336 23.375 21.859 1 62.66 125 SER B O 1
ATOM 2330 N N . GLU B 1 126 ? -9.547 23.969 20.031 1 64.06 126 GLU B N 1
ATOM 2331 C CA . GLU B 1 126 ? -9.883 25.266 20.609 1 64.06 126 GLU B CA 1
ATOM 2332 C C . GLU B 1 126 ? -10.758 25.109 21.844 1 64.06 126 GLU B C 1
ATOM 2334 O O . GLU B 1 126 ? -10.539 25.797 22.859 1 64.06 126 GLU B O 1
ATOM 2339 N N . THR B 1 127 ? -11.633 24.219 21.766 1 72.69 127 THR B N 1
ATOM 2340 C CA . THR B 1 127 ? -12.516 24.016 22.906 1 72.69 127 THR B CA 1
ATOM 2341 C C . THR B 1 127 ? -11.766 23.359 24.078 1 72.69 127 THR B C 1
ATOM 2343 O O . THR B 1 127 ? -11.953 23.734 25.234 1 72.69 127 THR B O 1
ATOM 2346 N N . VAL B 1 128 ? -10.891 22.531 23.688 1 74.88 128 VAL B N 1
ATOM 2347 C CA . VAL B 1 128 ? -10.102 21.875 24.719 1 74.88 128 VAL B CA 1
ATOM 2348 C C . VAL B 1 128 ? -9.18 22.891 25.391 1 74.88 128 VAL B C 1
ATOM 2350 O O . VAL B 1 128 ? -9.039 22.906 26.609 1 74.88 128 VAL B O 1
ATOM 2353 N N . ALA B 1 129 ? -8.586 23.719 24.562 1 77.38 129 ALA B N 1
ATOM 2354 C CA . ALA B 1 129 ? -7.723 24.766 25.094 1 77.38 129 ALA B CA 1
ATOM 2355 C C . ALA B 1 129 ? -8.508 25.734 25.969 1 77.38 129 ALA B C 1
ATOM 2357 O O . ALA B 1 129 ? -8.039 26.125 27.047 1 77.38 129 ALA B O 1
ATOM 2358 N N . LEU B 1 130 ? -9.703 26.062 25.562 1 80.75 130 LEU B N 1
ATOM 2359 C CA . LEU B 1 130 ? -10.555 26.969 26.328 1 80.75 130 LEU B CA 1
ATOM 2360 C C . LEU B 1 130 ? -11.008 26.328 27.625 1 80.75 130 LEU B C 1
ATOM 2362 O O . LEU B 1 130 ? -11.039 26.984 28.672 1 80.75 130 LEU B O 1
ATOM 2366 N N . LEU B 1 131 ? -11.227 25.109 27.609 1 81.81 131 LEU B N 1
ATOM 2367 C CA . LEU B 1 131 ? -11.641 24.391 28.812 1 81.81 131 LEU B CA 1
ATOM 2368 C C . LEU B 1 131 ? -10.477 24.234 29.781 1 81.81 131 LEU B C 1
ATOM 2370 O O . LEU B 1 131 ? -10.656 24.406 31 1 81.81 131 LEU B O 1
ATOM 2374 N N . ALA B 1 132 ? -9.406 24.031 29.156 1 82.88 132 ALA B N 1
ATOM 2375 C CA . ALA B 1 132 ? -8.227 23.938 30.016 1 82.88 132 ALA B CA 1
ATOM 2376 C C . ALA B 1 132 ? -7.898 25.266 30.656 1 82.88 132 ALA B C 1
ATOM 2378 O O . ALA B 1 132 ? -7.609 25.344 31.859 1 82.88 132 ALA B O 1
ATOM 2379 N N . ALA B 1 133 ? -7.977 26.297 29.844 1 84.38 133 ALA B N 1
ATOM 2380 C CA . ALA B 1 133 ? -7.746 27.641 30.359 1 84.38 133 ALA B CA 1
ATOM 2381 C C . ALA B 1 133 ? -8.789 28.016 31.406 1 84.38 133 ALA B C 1
ATOM 2383 O O . ALA B 1 133 ? -8.461 28.609 32.438 1 84.38 133 ALA B O 1
ATOM 2384 N N . ALA B 1 134 ? -9.992 27.672 31.281 1 86.88 134 ALA B N 1
ATOM 2385 C CA . ALA B 1 134 ? -11.07 27.922 32.219 1 86.88 134 ALA B CA 1
ATOM 2386 C C . ALA B 1 134 ? -10.852 27.141 33.531 1 86.88 134 ALA B C 1
ATOM 2388 O O . ALA B 1 134 ? -11.07 27.656 34.625 1 86.88 134 ALA B O 1
ATOM 2389 N N . LEU B 1 135 ? -10.25 26.047 33.406 1 84.44 135 LEU B N 1
ATOM 2390 C CA . LEU B 1 135 ? -9.984 25.203 34.562 1 84.44 135 LEU B CA 1
ATOM 2391 C C . LEU B 1 135 ? -8.82 25.75 35.406 1 84.44 135 LEU B C 1
ATOM 2393 O O . LEU B 1 135 ? -8.867 25.766 36.625 1 84.44 135 LEU B O 1
ATOM 2397 N N . ILE B 1 136 ? -7.863 26.188 34.625 1 80.69 136 ILE B N 1
ATOM 2398 C CA . ILE B 1 136 ? -6.723 26.797 35.281 1 80.69 136 ILE B CA 1
ATOM 2399 C C . ILE B 1 136 ? -7.16 28.094 35.969 1 80.69 136 ILE B C 1
ATOM 2401 O O . ILE B 1 136 ? -6.797 28.359 37.125 1 80.69 136 ILE B O 1
ATOM 2405 N N . GLY B 1 137 ? -7.918 28.828 35.281 1 76.69 137 GLY B N 1
ATOM 2406 C CA . GLY B 1 137 ? -8.453 30.047 35.875 1 76.69 137 GLY B CA 1
ATOM 2407 C C . GLY B 1 137 ? -9.359 29.781 37.062 1 76.69 137 GLY B C 1
ATOM 2408 O O . GLY B 1 137 ? -9.258 30.453 38.094 1 76.69 137 GLY B O 1
ATOM 2409 N N . PHE B 1 138 ? -10.148 28.859 37 1 80 138 PHE B N 1
ATOM 2410 C CA . PHE B 1 138 ? -11.062 28.5 38.062 1 80 138 PHE B CA 1
ATOM 2411 C C . PHE B 1 138 ? -10.289 27.953 39.281 1 80 138 PHE B C 1
ATOM 2413 O O . PHE B 1 138 ? -10.617 28.281 40.406 1 80 138 PHE B O 1
ATOM 2420 N N . GLY B 1 139 ? -9.375 27.25 39 1 78.25 139 GLY B N 1
ATOM 2421 C CA . GLY B 1 139 ? -8.523 26.766 40.094 1 78.25 139 GLY B CA 1
ATOM 2422 C C . GLY B 1 139 ? -7.77 27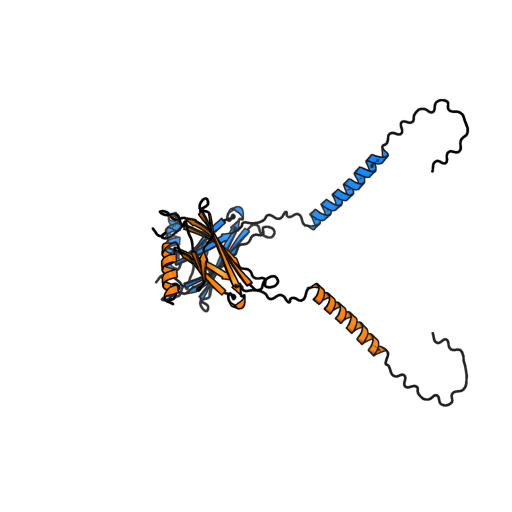.875 40.812 1 78.25 139 GLY B C 1
ATOM 2423 O O . GLY B 1 139 ? -7.645 27.859 42.031 1 78.25 139 GLY B O 1
ATOM 2424 N N . ALA B 1 140 ? -7.359 28.766 40 1 76.44 140 ALA B N 1
ATOM 2425 C CA . ALA B 1 140 ? -6.66 29.922 40.562 1 76.44 140 ALA B CA 1
ATOM 2426 C C . ALA B 1 140 ? -7.59 30.766 41.438 1 76.44 140 ALA B C 1
ATOM 2428 O O . ALA B 1 140 ? -7.188 31.266 42.469 1 76.44 140 ALA B O 1
ATOM 2429 N N . VAL B 1 141 ? -8.82 30.781 41.219 1 73.12 141 VAL B N 1
ATOM 2430 C CA . VAL B 1 141 ? -9.797 31.547 41.969 1 73.12 141 VAL B CA 1
ATOM 2431 C C . VAL B 1 141 ? -10.172 30.781 43.25 1 73.12 141 VAL B C 1
ATOM 2433 O O . VAL B 1 141 ? -10.32 31.391 44.312 1 73.12 141 VAL B O 1
ATOM 2436 N N . LEU B 1 142 ? -10.18 29.516 43.219 1 68.31 142 LEU B N 1
ATOM 2437 C CA . LEU B 1 142 ? -10.523 28.688 44.375 1 68.31 142 LEU B CA 1
ATOM 2438 C C . LEU B 1 142 ? -9.398 28.703 45.406 1 68.31 142 LEU B C 1
ATOM 2440 O O . LEU B 1 142 ? -9.664 28.703 46.594 1 68.31 142 LEU B O 1
ATOM 2444 N N . THR B 1 143 ? -8.242 28.672 45 1 66.31 143 THR B N 1
ATOM 2445 C CA . THR B 1 143 ? -7.121 28.688 45.938 1 66.31 143 THR B CA 1
ATOM 2446 C C . THR B 1 143 ? -6.977 30.047 46.594 1 66.31 143 THR B C 1
ATOM 2448 O O . THR B 1 143 ? -6.566 30.141 47.75 1 66.31 143 THR B O 1
ATOM 2451 N N . LYS B 1 144 ? -7.273 31.062 45.969 1 61.22 144 LYS B N 1
ATOM 2452 C CA . LYS B 1 144 ? -7.195 32.375 46.562 1 61.22 144 LYS B CA 1
ATOM 2453 C C . LYS B 1 144 ? -8.266 32.562 47.625 1 61.22 144 LYS B C 1
ATOM 2455 O O . LYS B 1 144 ? -8.008 33.156 48.688 1 61.22 144 LYS B O 1
ATOM 2460 N N . ASN B 1 145 ? -9.352 32.031 47.406 1 59.44 145 ASN B N 1
ATOM 2461 C CA . ASN B 1 145 ? -10.406 32.188 48.406 1 59.44 145 ASN B CA 1
ATOM 2462 C C . ASN B 1 145 ? -10.156 31.359 49.656 1 59.44 145 ASN B C 1
ATOM 2464 O O . ASN B 1 145 ? -10.664 31.672 50.719 1 59.44 145 ASN B O 1
ATOM 2468 N N . ASN B 1 146 ? -9.484 30.422 49.594 1 56.25 146 ASN B N 1
ATOM 2469 C CA . ASN B 1 146 ? -9.242 29.641 50.812 1 56.25 146 ASN B CA 1
ATOM 2470 C C . ASN B 1 146 ? -8.188 30.281 51.688 1 56.25 146 ASN B C 1
ATOM 2472 O O . ASN B 1 146 ? -8.07 29.953 52.875 1 56.25 146 ASN B O 1
ATOM 2476 N N . HIS B 1 147 ? -7.309 31.141 51.219 1 48.59 147 HIS B N 1
ATOM 2477 C CA . HIS B 1 147 ? -6.363 31.719 52.188 1 48.59 147 HIS B CA 1
ATOM 2478 C C . HIS B 1 147 ? -7.027 32.812 53.031 1 48.59 147 HIS B C 1
ATOM 2480 O O . HIS B 1 147 ? -6.473 33.219 54.031 1 48.59 147 HIS B O 1
ATOM 2486 N N . PHE B 1 148 ? -8.062 33.438 52.656 1 43.34 148 PHE B N 1
ATOM 2487 C CA . PHE B 1 148 ? -8.555 34.562 53.438 1 43.34 148 PHE B CA 1
ATOM 2488 C C . PHE B 1 148 ? -9.422 34.062 54.594 1 43.34 148 PHE B C 1
ATOM 2490 O O . PHE B 1 148 ? -9.836 34.844 55.469 1 43.34 148 PHE B O 1
ATOM 2497 N N . GLU B 1 149 ? -9.977 32.906 54.531 1 42.72 149 GLU B N 1
ATOM 2498 C CA . GLU B 1 149 ? -10.922 32.688 55.625 1 42.72 149 GLU B CA 1
ATOM 2499 C C . GLU B 1 149 ? -10.203 32.344 56.938 1 42.72 149 GLU B C 1
ATOM 2501 O O . GLU B 1 149 ? -9.992 31.172 57.219 1 42.72 149 GLU B O 1
ATOM 2506 N N . ARG B 1 150 ? -9 32.781 57.156 1 39.69 150 ARG B N 1
ATOM 2507 C CA . ARG B 1 150 ? -8.648 32.594 58.562 1 39.69 150 ARG B CA 1
ATOM 2508 C C . ARG B 1 150 ? -9.68 33.281 59.469 1 39.69 150 ARG B C 1
ATOM 2510 O O . ARG B 1 150 ? -10 34.438 59.312 1 39.69 150 ARG B O 1
ATOM 2517 N N . PRO B 1 151 ? -10.695 32.562 60.219 1 42.03 151 PRO B N 1
ATOM 2518 C CA . PRO B 1 151 ? -11.656 33.094 61.188 1 42.03 151 PRO B CA 1
ATOM 2519 C C . PRO B 1 151 ? -10.992 33.938 62.281 1 42.03 151 PRO B C 1
ATOM 2521 O O . PRO B 1 151 ? -10.031 33.5 62.906 1 42.03 151 PRO B O 1
ATOM 2524 N N . TYR B 1 152 ? -10.773 35.188 62.094 1 37.78 152 TYR B N 1
ATOM 2525 C CA . TYR B 1 152 ? -10.453 36.125 63.188 1 37.78 152 TYR B CA 1
ATOM 2526 C C . TYR B 1 152 ? -11.391 35.938 64.375 1 37.78 152 TYR B C 1
ATOM 2528 O O . TYR B 1 152 ? -12.609 35.969 64.188 1 37.78 152 TYR B O 1
ATOM 2536 N N . ARG B 1 153 ? -11.18 34.875 65.188 1 36.22 153 ARG B N 1
ATOM 2537 C CA . ARG B 1 153 ? -11.82 34.812 66.5 1 36.22 153 ARG B CA 1
ATOM 2538 C C . ARG B 1 153 ? -11.695 36.125 67.25 1 36.22 153 ARG B C 1
ATOM 2540 O O . ARG B 1 153 ? -10.586 36.562 67.562 1 36.22 153 ARG B O 1
ATOM 2547 N N . CYS B 1 154 ? -12.562 37.031 66.875 1 34.5 154 CYS B N 1
ATOM 2548 C CA . CYS B 1 154 ? -12.703 38.281 67.688 1 34.5 154 CYS B CA 1
ATOM 2549 C C . CYS B 1 154 ? -12.93 37.969 69.125 1 34.5 154 CYS B C 1
ATOM 2551 O O . CYS B 1 154 ? -13.859 37.25 69.5 1 34.5 154 CYS B O 1
ATOM 2553 N N . VAL B 1 155 ? -11.859 37.625 69.75 1 36.25 155 VAL B N 1
ATOM 2554 C CA . VAL B 1 155 ? -11.891 37.656 71.25 1 36.25 155 VAL B CA 1
ATOM 2555 C C . VAL B 1 155 ? -12.578 38.906 71.688 1 36.25 155 VAL B C 1
ATOM 2557 O O . VAL B 1 155 ? -12.453 39.969 71.125 1 36.25 155 VAL B O 1
ATOM 2560 N N . GLU B 1 156 ? -13.672 38.781 72.438 1 36.19 156 GLU B N 1
ATOM 2561 C CA . GLU B 1 156 ? -14.492 39.781 73.062 1 36.19 156 GLU B CA 1
ATOM 2562 C C . GLU B 1 156 ? -13.625 40.812 73.812 1 36.19 156 GLU B C 1
ATOM 2564 O O . GLU B 1 156 ? -12.664 40.438 74.5 1 36.19 156 GLU B O 1
ATOM 2569 N N . PRO B 1 157 ? -13.578 42.062 73.312 1 34.69 157 PRO B N 1
ATOM 2570 C CA . PRO B 1 157 ? -12.883 43.188 73.938 1 34.69 157 PRO B CA 1
ATOM 2571 C C . PRO B 1 157 ? -13.234 43.375 75.375 1 34.69 157 PRO B C 1
ATOM 2573 O O . PRO B 1 157 ? -14.398 43.594 75.75 1 34.69 157 PRO B O 1
ATOM 2576 N N . SER B 1 158 ? -12.875 42.5 76.25 1 31.83 158 SER B N 1
ATOM 2577 C CA . SER B 1 158 ? -13.125 43.094 77.562 1 31.83 158 SER B CA 1
ATOM 2578 C C . SER B 1 158 ? -12.719 44.594 77.5 1 31.83 158 SER B C 1
ATOM 2580 O O . SER B 1 158 ? -12.352 45.125 76.5 1 31.83 158 SER B O 1
ATOM 2582 N N . ARG B 1 159 ? -11.969 45.031 78.625 1 30.67 159 ARG B N 1
ATOM 2583 C CA . ARG B 1 159 ? -11.891 46.281 79.312 1 30.67 159 ARG B CA 1
ATOM 2584 C C . ARG B 1 159 ? -11.039 47.312 78.562 1 30.67 159 ARG B C 1
ATOM 2586 O O . ARG B 1 159 ? -10.781 48.406 79.062 1 30.67 159 ARG B O 1
ATOM 2593 N N . CYS B 1 160 ? -10.164 46.812 77.562 1 28.09 160 CYS B N 1
ATOM 2594 C CA . CYS B 1 160 ? -9.047 47.75 77.625 1 28.09 160 CYS B CA 1
ATOM 2595 C C . CYS B 1 160 ? -9.492 49.156 77.188 1 28.09 160 CYS B C 1
ATOM 2597 O O . CYS B 1 160 ? -10.344 49.281 76.312 1 28.09 160 CYS B O 1
ATOM 2599 N N . GLY B 1 161 ? -9.031 50.219 77.875 1 27.66 161 GLY B N 1
ATOM 2600 C CA . GLY B 1 161 ? -8.969 51.656 78 1 27.66 161 GLY B CA 1
ATOM 2601 C C . GLY B 1 161 ? -8.523 52.375 76.75 1 27.66 161 GLY B C 1
ATOM 2602 O O . GLY B 1 161 ? -9.203 53.281 76.25 1 27.66 161 GLY B O 1
ATOM 2603 N N . GLN B 1 162 ? -7.129 52.625 76.562 1 24.97 162 GLN B N 1
ATOM 2604 C CA . GLN B 1 162 ? -6.527 53.906 76.25 1 24.97 162 GLN B CA 1
ATOM 2605 C C . GLN B 1 162 ? -6.492 54.094 74.688 1 24.97 162 GLN B C 1
ATOM 2607 O O . GLN B 1 162 ? -7.055 55.062 74.188 1 24.97 162 GLN B O 1
ATOM 2612 N N . ASN B 1 163 ? -5.113 54.219 74 1 28.3 163 ASN B N 1
ATOM 2613 C CA . ASN B 1 163 ? -4.562 55.188 73.062 1 28.3 163 ASN B CA 1
ATOM 2614 C C . ASN B 1 163 ? -4.902 54.812 71.625 1 28.3 163 ASN B C 1
ATOM 2616 O O . ASN B 1 163 ? -4.922 53.656 71.25 1 28.3 163 ASN B O 1
ATOM 2620 N N . LEU B 1 164 ? -5.418 55.781 70.688 1 27.88 164 LEU B N 1
ATOM 2621 C CA . LEU B 1 164 ? -6.109 56.031 69.438 1 27.88 164 LEU B CA 1
ATOM 2622 C C . LEU B 1 164 ? -5.328 55.469 68.25 1 27.88 164 LEU B C 1
ATOM 2624 O O . LEU B 1 164 ? -5.906 54.844 67.375 1 27.88 164 LEU B O 1
ATOM 2628 N N . PHE B 1 165 ? -4.129 56.062 67.75 1 28.3 165 PHE B N 1
ATOM 2629 C CA . PHE B 1 165 ? -3.984 56.531 66.375 1 28.3 165 PHE B CA 1
ATOM 2630 C C . PHE B 1 165 ? -3.475 55.375 65.5 1 28.3 165 PHE B C 1
ATOM 2632 O O . PHE B 1 165 ? -2.84 55.625 64.5 1 28.3 165 PHE B O 1
ATOM 2639 N N . ALA B 1 166 ? -3.291 54.188 65.938 1 25.02 166 ALA B N 1
ATOM 2640 C CA . ALA B 1 166 ? -2.305 53.406 65.188 1 25.02 166 ALA B CA 1
ATOM 2641 C C . ALA B 1 166 ? -2.83 53.094 63.781 1 25.02 166 ALA B C 1
ATOM 2643 O O . ALA B 1 166 ? -3.98 52.688 63.625 1 25.02 166 ALA B O 1
ATOM 2644 N N . LEU B 1 167 ? -2.021 53.594 62.656 1 24.41 167 LEU B N 1
ATOM 2645 C CA . LEU B 1 167 ? -2.135 53.625 61.219 1 24.41 167 LEU B CA 1
ATOM 2646 C C . LEU B 1 167 ? -2.26 52.219 60.656 1 24.41 167 LEU B C 1
ATOM 2648 O O . LEU B 1 167 ? -1.384 51.375 60.875 1 24.41 167 LEU B O 1
ATOM 2652 N N . CYS B 1 168 ? -3.324 51.656 60.75 1 24.61 168 CYS B N 1
ATOM 2653 C CA . CYS B 1 168 ? -3.637 50.406 60.094 1 24.61 168 CYS B CA 1
ATOM 2654 C C . CYS B 1 168 ? -3.26 50.469 58.625 1 24.61 168 CYS B C 1
ATOM 2656 O O . CYS B 1 168 ? -3.844 51.219 57.844 1 24.61 168 CYS B O 1
ATOM 2658 N N . VAL B 1 169 ? -1.872 50.656 58.438 1 24.19 169 VAL B N 1
ATOM 2659 C CA . VAL B 1 169 ? -1.471 50.406 57.062 1 24.19 169 VAL B CA 1
ATOM 2660 C C . VAL B 1 169 ? -1.636 48.938 56.75 1 24.19 169 VAL B C 1
ATOM 2662 O O . VAL B 1 169 ? -1.288 48.062 57.562 1 24.19 169 VAL B O 1
#

Radius of gyration: 37.3 Å; Cα contacts (8 Å, |Δi|>4): 522; chains: 2; bounding box: 56×121×105 Å

pLDDT: mean 81.35, std 21.96, range [24.08, 98.69]

InterPro domains:
  IPR008855 Translocon-associated [PF05404] (3-146)
  IPR008855 Translocon-associated [PTHR12731] (3-146)